Protein AF-V6JHX3-F1 (afdb_monomer)

Organism: NCBI:txid1352936

Radius of gyration: 32.95 Å; Cα contacts (8 Å, |Δi|>4): 68; chains: 1; bounding box: 75×30×88 Å

Sequence (179 aa):
MLLRGLDAHALDLSALPAERRRHLAQIGRRLTAQALERREANRRHPILLTLLAQSAVDVLDSVVQLFDQTLSGSESRARIKLPDELAERDKLSEDRLTLLDEILPVLADAGVPDEAVGTLLRGKIGMSRLTAANAGATVRLPRDHGHLRLLGGSYNYIRRFAPTVLKAVRFKAAPRHSR

Structure (mmCIF, N/CA/C/O backbone):
data_AF-V6JHX3-F1
#
_entry.id   AF-V6JHX3-F1
#
loop_
_atom_site.group_PDB
_atom_site.id
_atom_site.type_symbol
_atom_site.label_atom_id
_atom_site.label_alt_id
_atom_site.label_comp_id
_atom_site.label_asym_id
_atom_site.label_entity_id
_atom_site.label_seq_id
_atom_site.pdbx_PDB_ins_code
_atom_site.Cartn_x
_atom_site.Cartn_y
_atom_site.Cartn_z
_atom_site.occupancy
_atom_site.B_iso_or_equiv
_atom_site.auth_seq_id
_atom_site.auth_comp_id
_atom_site.auth_asym_id
_atom_site.auth_atom_id
_atom_site.pdbx_PDB_model_num
ATOM 1 N N . MET A 1 1 ? 3.559 -4.276 -21.174 1.00 58.97 1 MET A N 1
ATOM 2 C CA . MET A 1 1 ? 3.487 -5.388 -22.153 1.00 58.97 1 MET A CA 1
ATOM 3 C C . MET A 1 1 ? 4.554 -5.277 -23.236 1.00 58.97 1 MET A C 1
ATOM 5 O O . MET A 1 1 ? 5.257 -6.256 -23.427 1.00 58.97 1 MET A O 1
ATOM 9 N N . LEU A 1 2 ? 4.747 -4.107 -23.860 1.00 70.88 2 LEU A N 1
ATOM 10 C CA . LEU A 1 2 ? 5.708 -3.902 -24.957 1.00 70.88 2 LEU A CA 1
ATOM 11 C C . LEU A 1 2 ? 7.145 -4.386 -24.652 1.00 70.88 2 LEU A C 1
ATOM 13 O O . LEU A 1 2 ? 7.650 -5.257 -25.341 1.00 70.88 2 LEU A O 1
ATOM 17 N N . LEU A 1 3 ? 7.776 -3.900 -23.575 1.00 76.75 3 LEU A N 1
ATOM 18 C CA . LEU A 1 3 ? 9.168 -4.257 -23.233 1.00 76.75 3 LEU A CA 1
ATOM 19 C C . LEU A 1 3 ? 9.363 -5.751 -22.925 1.00 76.75 3 LEU A C 1
ATOM 21 O O . LEU A 1 3 ? 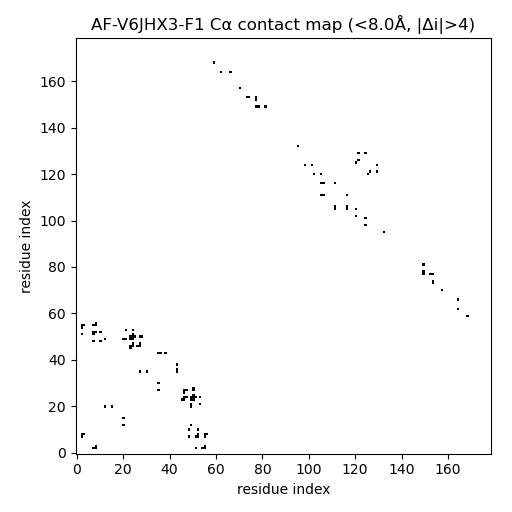10.429 -6.307 -23.169 1.00 76.75 3 LEU A O 1
ATOM 25 N N . ARG A 1 4 ? 8.325 -6.408 -22.394 1.00 73.94 4 ARG A N 1
ATOM 26 C CA . ARG A 1 4 ? 8.358 -7.843 -22.089 1.00 73.94 4 ARG A CA 1
ATOM 27 C C . ARG A 1 4 ? 8.173 -8.686 -23.350 1.00 73.94 4 ARG A C 1
ATOM 29 O O . ARG A 1 4 ? 8.817 -9.712 -23.455 1.00 73.94 4 ARG A O 1
ATOM 36 N N . GLY A 1 5 ? 7.346 -8.234 -24.295 1.00 78.31 5 GLY A N 1
ATOM 37 C CA . GLY A 1 5 ? 7.204 -8.870 -25.610 1.00 78.31 5 GLY A CA 1
ATOM 38 C C . GLY A 1 5 ? 8.419 -8.685 -26.525 1.00 78.31 5 GLY A C 1
ATOM 39 O O . GLY A 1 5 ? 8.556 -9.415 -27.494 1.00 78.31 5 GLY A O 1
ATOM 40 N N . LEU A 1 6 ? 9.301 -7.730 -26.210 1.00 81.38 6 LEU A N 1
ATOM 41 C CA . LEU A 1 6 ? 10.589 -7.523 -26.882 1.00 81.38 6 LEU A CA 1
ATOM 42 C C . LEU A 1 6 ? 11.756 -8.233 -26.177 1.00 81.38 6 LEU A C 1
ATOM 44 O O . LEU A 1 6 ? 12.908 -7.973 -26.513 1.00 81.38 6 LEU A O 1
ATOM 48 N N . ASP A 1 7 ? 11.476 -9.033 -25.141 1.00 82.31 7 ASP A N 1
ATOM 49 C CA . ASP A 1 7 ? 12.483 -9.706 -24.313 1.00 82.31 7 ASP A CA 1
ATOM 50 C C . ASP A 1 7 ? 13.606 -8.781 -23.811 1.00 82.31 7 ASP A C 1
ATOM 52 O O . ASP A 1 7 ? 14.725 -9.204 -23.536 1.00 82.31 7 ASP A O 1
ATOM 56 N N . ALA A 1 8 ? 13.277 -7.503 -23.587 1.00 80.62 8 ALA A N 1
ATOM 57 C CA . ALA A 1 8 ? 14.227 -6.464 -23.184 1.00 80.62 8 ALA A CA 1
ATOM 58 C C . ALA A 1 8 ? 15.011 -6.822 -21.908 1.00 80.62 8 ALA A C 1
ATOM 60 O O . ALA A 1 8 ? 16.181 -6.488 -21.757 1.00 80.62 8 ALA A O 1
ATOM 61 N N . HIS A 1 9 ? 14.345 -7.528 -20.994 1.00 74.88 9 HIS A N 1
ATOM 62 C CA . HIS A 1 9 ? 14.881 -8.026 -19.729 1.00 74.88 9 HIS A CA 1
ATOM 63 C C . HIS A 1 9 ? 15.796 -9.260 -19.857 1.00 74.88 9 HIS A C 1
ATOM 65 O O . HIS A 1 9 ? 16.482 -9.597 -18.896 1.00 74.88 9 HIS A O 1
ATOM 71 N N . ALA A 1 10 ? 15.783 -9.944 -21.005 1.00 82.75 10 ALA A N 1
ATOM 72 C CA . ALA A 1 10 ? 16.587 -11.133 -21.292 1.00 82.75 10 ALA A CA 1
ATOM 73 C C . ALA A 1 10 ? 17.767 -10.838 -22.236 1.00 82.75 10 ALA A C 1
ATOM 75 O O . ALA A 1 10 ? 18.528 -11.745 -22.566 1.00 82.75 10 ALA A O 1
ATOM 76 N N . LEU A 1 11 ? 17.932 -9.579 -22.662 1.00 83.69 11 LEU A N 1
ATOM 77 C CA . LEU A 1 11 ? 19.049 -9.158 -23.501 1.00 83.69 11 LEU A CA 1
ATOM 78 C C . LEU A 1 11 ? 20.380 -9.356 -22.773 1.00 83.69 11 LEU A C 1
ATOM 80 O O . LEU A 1 11 ? 20.656 -8.703 -21.762 1.00 83.69 11 LEU A O 1
ATOM 84 N N . ASP A 1 12 ? 21.232 -10.214 -23.330 1.00 82.62 12 ASP A N 1
ATOM 85 C CA . ASP A 1 12 ? 22.596 -10.371 -22.848 1.00 82.62 12 ASP A CA 1
ATOM 86 C C . ASP A 1 12 ? 23.479 -9.236 -23.378 1.00 82.62 12 ASP A C 1
ATOM 88 O O . ASP A 1 12 ? 23.811 -9.152 -24.560 1.00 82.62 12 ASP A O 1
ATOM 92 N N . LEU A 1 13 ? 23.849 -8.336 -22.470 1.00 83.88 13 LEU A N 1
ATOM 93 C CA . LEU A 1 13 ? 24.783 -7.242 -22.720 1.00 83.88 13 LEU A CA 1
ATOM 94 C C . LEU A 1 13 ? 26.038 -7.369 -21.846 1.00 83.88 13 LEU A C 1
ATOM 96 O O . LEU A 1 13 ? 26.723 -6.373 -21.614 1.00 83.88 13 LEU A O 1
ATOM 100 N N . SER A 1 14 ? 26.331 -8.567 -21.327 1.00 82.56 14 SER A N 1
ATOM 101 C CA . SER A 1 14 ? 27.484 -8.831 -20.452 1.00 82.56 14 SER A CA 1
ATOM 102 C C . SER A 1 14 ? 28.828 -8.507 -21.114 1.00 82.56 14 SER A C 1
ATOM 104 O O . SER A 1 14 ? 29.756 -8.073 -20.435 1.00 82.56 14 SER A O 1
ATOM 106 N N 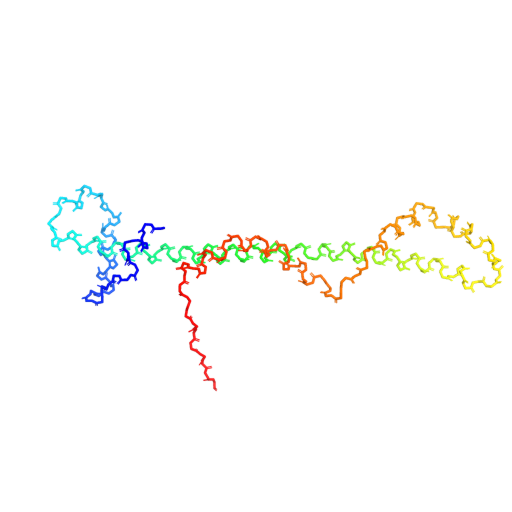. ALA A 1 15 ? 28.899 -8.598 -22.446 1.00 84.69 15 ALA A N 1
ATOM 107 C CA . ALA A 1 15 ? 30.055 -8.191 -23.245 1.00 84.69 15 ALA A CA 1
ATOM 108 C C . ALA A 1 15 ? 30.377 -6.680 -23.163 1.00 84.69 15 ALA A C 1
ATOM 110 O O . ALA A 1 15 ? 31.465 -6.256 -23.555 1.00 84.69 15 ALA A O 1
ATOM 111 N N . LEU A 1 16 ? 29.451 -5.847 -22.668 1.00 84.69 16 LEU A N 1
ATOM 112 C CA . LEU A 1 16 ? 29.644 -4.409 -22.491 1.00 84.69 16 LEU A CA 1
ATOM 113 C C . LEU A 1 16 ? 29.774 -4.040 -21.000 1.00 84.69 16 LEU A C 1
ATOM 115 O O . LEU A 1 16 ? 28.879 -4.348 -20.203 1.00 84.69 16 LEU A O 1
ATOM 119 N N . PRO A 1 17 ? 30.811 -3.269 -20.609 1.00 90.44 17 PRO A N 1
ATOM 120 C CA . PRO A 1 17 ? 30.919 -2.731 -19.255 1.00 90.44 17 PRO A CA 1
ATOM 121 C C . PRO A 1 17 ? 29.664 -1.954 -18.836 1.00 90.44 17 PRO A C 1
ATOM 123 O O . PRO A 1 17 ? 29.042 -1.275 -19.656 1.00 90.44 17 PRO A O 1
ATOM 126 N N . ALA A 1 18 ? 29.296 -2.017 -17.552 1.00 86.81 18 ALA A N 1
ATOM 127 C CA . ALA A 1 18 ? 28.090 -1.365 -17.023 1.00 86.81 18 ALA A CA 1
ATOM 128 C C . ALA A 1 18 ? 28.032 0.141 -17.339 1.00 86.81 18 ALA A C 1
ATOM 130 O O . ALA A 1 18 ? 27.010 0.626 -17.822 1.00 86.81 18 ALA A O 1
ATOM 131 N N . GLU A 1 19 ? 29.146 0.855 -17.169 1.00 89.69 19 GLU A N 1
ATOM 132 C CA . GLU A 1 19 ? 29.239 2.284 -17.491 1.00 89.69 19 GLU A CA 1
ATOM 133 C C . GLU A 1 19 ? 29.013 2.566 -18.979 1.00 89.69 19 GLU A C 1
ATOM 135 O O . GLU A 1 19 ? 28.284 3.486 -19.347 1.00 89.69 19 GLU A O 1
ATOM 140 N N . ARG A 1 20 ? 29.550 1.712 -19.860 1.00 89.25 20 ARG A N 1
ATOM 141 C CA . ARG A 1 20 ? 29.330 1.834 -21.306 1.00 89.25 20 ARG A CA 1
ATOM 142 C C . ARG A 1 20 ? 27.863 1.599 -21.669 1.00 89.25 20 ARG A C 1
ATOM 144 O O . ARG A 1 20 ? 27.330 2.317 -22.511 1.00 89.25 20 ARG A O 1
ATOM 151 N N . ARG A 1 21 ? 27.196 0.640 -21.019 1.00 91.44 21 ARG A N 1
ATOM 152 C CA . ARG A 1 21 ? 25.756 0.390 -21.206 1.00 91.44 21 ARG A CA 1
ATOM 153 C C . ARG A 1 21 ? 24.919 1.598 -20.783 1.00 91.44 21 ARG A C 1
ATOM 155 O O . ARG A 1 21 ? 24.087 2.053 -21.564 1.00 91.44 21 ARG A O 1
ATOM 162 N N . ARG A 1 22 ? 25.188 2.164 -19.600 1.00 89.50 22 ARG A N 1
ATOM 163 C CA . ARG A 1 22 ? 24.499 3.366 -19.092 1.00 89.50 22 ARG A CA 1
ATOM 164 C C . ARG A 1 22 ? 24.694 4.567 -20.010 1.00 89.50 22 ARG A C 1
ATOM 166 O O . ARG A 1 22 ? 23.728 5.249 -20.339 1.00 89.50 22 ARG A O 1
ATOM 173 N N . HIS A 1 23 ? 25.925 4.792 -20.461 1.00 92.62 23 HIS A N 1
ATOM 174 C CA . HIS A 1 23 ? 26.250 5.896 -21.355 1.00 92.62 23 HIS A CA 1
ATOM 175 C C . HIS A 1 23 ? 25.496 5.803 -22.692 1.00 92.62 23 HIS A C 1
ATOM 177 O O . HIS A 1 23 ? 24.863 6.770 -23.116 1.00 92.62 23 HIS A O 1
ATOM 183 N N . LEU A 1 24 ? 25.501 4.631 -23.337 1.00 92.00 24 LEU A N 1
ATOM 184 C CA . LEU A 1 24 ? 24.790 4.419 -24.603 1.00 92.00 24 LEU A CA 1
ATOM 185 C C . LEU A 1 24 ? 23.268 4.533 -24.442 1.00 92.00 24 LEU A C 1
ATOM 187 O O . LEU A 1 24 ? 22.619 5.164 -25.277 1.00 92.00 24 LEU A O 1
ATOM 191 N N . ALA A 1 25 ? 22.709 4.022 -23.342 1.00 92.12 25 ALA A N 1
ATOM 192 C CA . ALA A 1 25 ? 21.296 4.203 -23.021 1.00 92.12 25 ALA A CA 1
ATOM 193 C C . ALA A 1 25 ? 20.946 5.691 -22.840 1.00 92.12 25 ALA A C 1
ATOM 195 O O . ALA A 1 25 ? 19.938 6.164 -23.363 1.00 92.12 25 ALA A O 1
ATOM 196 N N . GLN A 1 26 ? 21.797 6.463 -22.156 1.00 93.50 26 GLN A N 1
ATOM 197 C CA . GLN A 1 26 ? 21.599 7.902 -21.965 1.00 93.50 26 GLN A CA 1
ATOM 198 C C . GLN A 1 26 ? 21.666 8.679 -23.286 1.00 93.50 26 GLN A C 1
ATOM 200 O O . GLN A 1 26 ? 20.878 9.605 -23.485 1.00 93.50 26 GLN A O 1
ATOM 205 N N . ILE A 1 27 ? 22.558 8.288 -24.202 1.00 92.94 27 ILE A N 1
ATOM 206 C CA . ILE A 1 27 ? 22.570 8.815 -25.572 1.00 92.94 27 ILE A CA 1
ATOM 207 C C . ILE A 1 27 ? 21.239 8.498 -26.256 1.00 92.94 27 ILE A C 1
ATOM 209 O O . ILE A 1 27 ? 20.607 9.405 -26.790 1.00 92.94 27 ILE A O 1
ATOM 213 N N . GLY A 1 28 ? 20.785 7.243 -26.194 1.00 90.69 28 GLY A N 1
ATOM 214 C CA . GLY A 1 28 ? 19.509 6.815 -26.769 1.00 90.69 28 GLY A CA 1
ATOM 215 C C . GLY A 1 28 ? 18.320 7.639 -26.274 1.00 90.69 28 GLY A C 1
ATOM 216 O O . GLY A 1 28 ? 17.519 8.083 -27.087 1.00 90.69 28 GLY A O 1
ATOM 217 N N . ARG A 1 29 ? 18.251 7.939 -24.969 1.00 91.56 29 ARG A N 1
ATOM 218 C CA . ARG A 1 29 ? 17.181 8.763 -24.366 1.00 91.56 29 ARG A CA 1
ATOM 219 C C . ARG A 1 29 ? 17.134 10.204 -24.881 1.00 91.56 29 ARG A C 1
ATOM 221 O O . ARG A 1 29 ? 16.083 10.831 -24.821 1.00 91.56 29 ARG A O 1
ATOM 228 N N . ARG A 1 30 ? 18.267 10.752 -25.330 1.00 92.81 30 ARG A N 1
ATOM 229 C CA . ARG A 1 30 ? 18.369 12.134 -25.833 1.00 92.81 30 ARG A CA 1
ATOM 230 C C . ARG A 1 30 ? 18.125 12.240 -27.337 1.00 92.81 30 ARG A C 1
ATOM 232 O O . ARG A 1 30 ? 17.982 13.347 -27.847 1.00 92.81 30 ARG A O 1
ATOM 239 N N . LEU A 1 31 ? 18.126 11.118 -28.055 1.00 91.31 31 LEU A N 1
ATOM 240 C CA . LEU A 1 31 ? 17.950 11.087 -29.502 1.00 91.31 31 LEU A CA 1
ATOM 241 C C . LEU A 1 31 ? 16.479 10.894 -29.870 1.00 91.31 31 LEU A C 1
ATOM 243 O O . LEU A 1 31 ? 15.759 10.115 -29.252 1.00 91.31 31 LEU A O 1
ATOM 247 N N . THR A 1 32 ? 16.048 11.564 -30.937 1.00 91.12 32 THR A N 1
ATOM 248 C CA . THR A 1 32 ? 14.771 11.256 -31.587 1.00 91.12 32 THR A CA 1
ATOM 249 C C . THR A 1 32 ? 14.897 9.977 -32.416 1.00 91.12 32 THR A C 1
ATOM 251 O O . THR A 1 32 ? 15.994 9.609 -32.847 1.00 91.12 32 THR A O 1
ATOM 254 N N . ALA A 1 33 ? 13.768 9.321 -32.701 1.00 87.88 33 ALA A N 1
ATOM 255 C CA . ALA A 1 33 ? 13.742 8.129 -33.553 1.00 87.88 33 ALA A CA 1
ATOM 256 C C . ALA A 1 33 ? 14.413 8.385 -34.919 1.00 87.88 33 ALA A C 1
ATOM 258 O O . ALA A 1 33 ? 15.256 7.603 -35.351 1.00 87.88 33 ALA A O 1
ATOM 259 N N . GLN A 1 34 ? 14.142 9.542 -35.532 1.00 89.38 34 GLN A N 1
ATOM 260 C CA . GLN A 1 34 ? 14.739 9.947 -36.807 1.00 89.38 34 GLN A CA 1
ATOM 261 C C . GLN A 1 34 ? 16.261 10.161 -36.715 1.00 89.38 34 GLN A C 1
ATOM 263 O O . GLN A 1 34 ? 17.006 9.776 -37.616 1.00 89.38 34 GLN A O 1
ATOM 268 N N . ALA A 1 35 ? 16.757 10.758 -35.624 1.00 87.69 35 ALA A N 1
ATOM 269 C CA . ALA A 1 35 ? 18.195 10.955 -35.417 1.00 87.69 35 ALA A CA 1
ATOM 270 C C . ALA A 1 35 ? 18.941 9.631 -35.188 1.00 87.69 35 ALA A C 1
ATOM 272 O O . ALA A 1 35 ? 20.135 9.528 -35.471 1.00 87.69 35 ALA A O 1
ATOM 273 N N . LEU A 1 36 ? 18.244 8.622 -34.668 1.00 88.31 36 LEU A N 1
ATOM 274 C CA . LEU A 1 36 ? 18.776 7.284 -34.459 1.00 88.31 36 LEU A CA 1
ATOM 275 C C . LEU A 1 36 ? 18.751 6.452 -35.747 1.00 88.31 36 LEU A C 1
ATOM 277 O O . LEU A 1 36 ? 19.705 5.727 -36.017 1.00 88.31 36 LEU A O 1
ATOM 281 N N . GLU A 1 37 ? 17.708 6.600 -36.563 1.00 90.38 37 GLU A N 1
ATOM 282 C CA . GLU A 1 37 ? 17.555 5.922 -37.854 1.00 90.38 37 GLU A CA 1
ATOM 283 C C . GLU A 1 37 ? 18.659 6.300 -38.847 1.00 90.38 37 GLU A C 1
ATOM 285 O O . GLU A 1 37 ? 19.220 5.419 -39.496 1.00 90.38 37 GLU A O 1
ATOM 290 N N . ARG A 1 38 ? 19.033 7.588 -38.879 1.00 91.44 38 ARG A N 1
ATOM 291 C CA . ARG A 1 38 ? 20.105 8.138 -39.728 1.00 91.44 38 ARG A CA 1
ATOM 292 C C . ARG A 1 38 ? 21.516 7.660 -39.361 1.00 91.44 38 ARG A C 1
ATOM 294 O O . ARG A 1 38 ? 22.462 7.965 -40.081 1.00 91.44 38 ARG A O 1
ATOM 301 N N . ARG A 1 39 ? 21.699 6.965 -38.232 1.00 89.62 39 ARG A N 1
ATOM 302 C CA . ARG A 1 39 ? 23.007 6.431 -37.823 1.00 89.62 39 ARG A CA 1
ATOM 303 C C . ARG A 1 39 ? 23.277 5.087 -38.483 1.00 89.62 39 ARG A C 1
ATOM 305 O O . ARG A 1 39 ? 22.376 4.272 -38.659 1.00 89.62 39 ARG A O 1
ATOM 312 N N . GLU A 1 40 ? 24.555 4.817 -38.730 1.00 91.06 40 GLU A N 1
ATOM 313 C CA . GLU A 1 40 ? 25.014 3.496 -39.155 1.00 91.06 40 GLU A CA 1
ATOM 314 C C . GLU A 1 40 ? 24.571 2.406 -38.176 1.00 91.06 40 GLU A C 1
ATOM 316 O O . GLU A 1 40 ? 24.617 2.595 -36.954 1.00 91.06 40 GLU A O 1
ATOM 321 N N . ALA A 1 41 ? 24.205 1.240 -38.714 1.00 87.75 41 ALA A N 1
ATOM 322 C CA . ALA A 1 41 ? 23.750 0.073 -37.955 1.00 87.75 41 ALA A CA 1
ATOM 323 C C . ALA A 1 41 ? 24.673 -0.254 -36.764 1.00 87.75 41 ALA A C 1
ATOM 325 O O . ALA A 1 41 ? 24.207 -0.483 -35.647 1.00 87.75 41 ALA A O 1
ATOM 326 N N . ASN A 1 42 ? 25.983 -0.151 -36.993 1.00 88.25 42 ASN A N 1
ATOM 327 C CA . ASN A 1 42 ? 27.067 -0.428 -36.048 1.00 88.25 42 ASN A CA 1
ATOM 328 C C . ASN A 1 42 ? 27.000 0.451 -34.788 1.00 88.25 42 ASN A C 1
ATOM 330 O O . ASN A 1 42 ? 27.423 0.041 -33.712 1.00 88.25 42 ASN A O 1
ATOM 334 N N . ARG A 1 43 ? 26.464 1.671 -34.913 1.00 86.88 43 ARG A N 1
ATOM 335 C CA . ARG A 1 43 ? 26.265 2.616 -33.802 1.00 86.88 43 ARG A CA 1
ATOM 336 C C . ARG A 1 43 ? 24.822 2.615 -33.309 1.00 86.88 43 ARG A C 1
ATOM 338 O O . ARG A 1 43 ? 24.582 2.804 -32.121 1.00 86.88 43 ARG A O 1
ATOM 345 N N . ARG A 1 44 ? 23.865 2.392 -34.209 1.00 91.94 44 ARG A N 1
ATOM 346 C CA . ARG A 1 44 ? 22.427 2.389 -33.930 1.00 91.94 44 ARG A CA 1
ATOM 347 C C . ARG A 1 44 ? 22.013 1.226 -33.030 1.00 91.94 44 ARG A C 1
ATOM 349 O O . ARG A 1 44 ? 21.339 1.453 -32.029 1.00 91.94 44 ARG A O 1
ATOM 356 N N . HIS A 1 45 ? 22.417 -0.002 -33.357 1.00 91.12 45 HIS A N 1
ATOM 357 C CA . HIS A 1 45 ? 21.963 -1.192 -32.631 1.00 91.12 45 HIS A CA 1
ATOM 358 C C . HIS A 1 45 ? 22.462 -1.242 -31.178 1.00 91.12 45 HIS A C 1
ATOM 360 O O . HIS A 1 45 ? 21.637 -1.486 -30.301 1.00 91.12 45 HIS A O 1
ATOM 366 N N . PRO A 1 46 ? 23.735 -0.924 -30.858 1.00 90.69 46 PRO A N 1
ATOM 367 C CA . PRO A 1 46 ? 24.177 -0.873 -29.463 1.00 90.69 46 PRO A CA 1
ATOM 368 C C . PRO A 1 46 ? 23.420 0.165 -28.626 1.00 90.69 46 PRO A C 1
ATOM 370 O O . PRO A 1 46 ? 23.086 -0.102 -27.473 1.00 90.69 46 PRO A O 1
ATOM 373 N N . ILE A 1 47 ? 23.108 1.332 -29.203 1.00 91.69 47 ILE A N 1
ATOM 374 C CA . ILE A 1 47 ? 22.312 2.372 -28.533 1.00 91.69 47 ILE A CA 1
ATOM 375 C C . ILE A 1 47 ? 20.887 1.869 -28.272 1.00 91.69 47 ILE A C 1
ATOM 377 O O . ILE A 1 47 ? 20.395 1.998 -27.157 1.00 91.69 47 ILE A O 1
ATOM 381 N N . LEU A 1 48 ? 20.240 1.252 -29.266 1.00 91.06 48 LEU A N 1
ATOM 382 C CA . LEU A 1 48 ? 18.889 0.701 -29.119 1.00 91.06 48 LEU A CA 1
ATOM 383 C C . LEU A 1 48 ? 18.818 -0.417 -28.077 1.00 91.06 48 LEU A C 1
ATOM 385 O O . LEU A 1 48 ? 17.945 -0.386 -27.217 1.00 91.06 48 LEU A O 1
ATOM 389 N N . LEU A 1 49 ? 19.735 -1.385 -28.132 1.00 91.38 49 LEU A N 1
ATOM 390 C CA . LEU A 1 49 ? 19.734 -2.531 -27.221 1.00 91.38 49 LEU A CA 1
ATOM 391 C C . LEU A 1 49 ? 19.988 -2.103 -25.773 1.00 91.38 49 LEU A C 1
ATOM 393 O O . LEU A 1 49 ? 19.300 -2.561 -24.864 1.00 91.38 49 LEU A O 1
ATOM 397 N N . THR A 1 50 ? 20.941 -1.193 -25.554 1.00 91.75 50 THR A N 1
ATOM 398 C CA . THR A 1 50 ? 21.228 -0.667 -24.209 1.00 91.75 50 THR A CA 1
ATOM 399 C C . THR A 1 50 ? 20.100 0.213 -23.682 1.00 91.75 50 THR A C 1
ATOM 401 O O . THR A 1 50 ? 19.753 0.093 -22.509 1.00 91.75 50 THR A O 1
ATOM 404 N N . LEU A 1 51 ? 19.483 1.042 -24.532 1.00 91.69 51 LEU A N 1
ATOM 405 C CA . LEU A 1 51 ? 18.288 1.809 -24.178 1.00 91.69 51 LEU A CA 1
ATOM 406 C C . LEU A 1 51 ? 17.138 0.881 -23.775 1.00 91.69 51 LEU A C 1
ATOM 408 O O . LEU A 1 51 ? 16.551 1.069 -22.717 1.00 91.69 51 LEU A O 1
ATOM 412 N N . LEU A 1 52 ? 16.852 -0.138 -24.588 1.00 90.81 52 LEU A N 1
ATOM 413 C CA . LEU A 1 52 ? 15.771 -1.093 -24.361 1.00 90.81 52 LEU A CA 1
ATOM 414 C C . LEU A 1 52 ? 15.965 -1.872 -23.051 1.00 90.81 52 LEU A C 1
ATOM 416 O O . LEU A 1 52 ? 15.043 -1.945 -22.236 1.00 90.81 52 LEU A O 1
ATOM 420 N N . ALA A 1 53 ? 17.170 -2.401 -22.827 1.00 88.69 53 ALA A N 1
ATOM 421 C CA . ALA A 1 53 ? 17.514 -3.111 -21.599 1.00 88.69 53 ALA A CA 1
ATOM 422 C C . ALA A 1 53 ? 17.414 -2.198 -20.366 1.00 88.69 53 ALA A C 1
ATOM 424 O O . ALA A 1 53 ? 16.825 -2.584 -19.357 1.00 88.69 53 ALA A O 1
ATOM 425 N N . GLN A 1 54 ? 17.926 -0.965 -20.451 1.00 89.88 54 GLN A N 1
ATOM 426 C CA . GLN A 1 54 ? 17.858 -0.017 -19.341 1.00 89.88 54 GLN A CA 1
ATOM 427 C C . GLN A 1 54 ? 16.413 0.409 -19.045 1.00 89.88 54 GLN A C 1
ATOM 429 O O . GLN A 1 54 ? 16.017 0.433 -17.885 1.00 89.88 54 GLN A O 1
ATOM 434 N N . SER A 1 55 ? 15.593 0.667 -20.068 1.00 89.19 55 SER A N 1
ATOM 435 C CA . SER A 1 55 ? 14.174 0.989 -19.882 1.00 89.19 55 SER A CA 1
ATOM 436 C C . SER A 1 55 ? 13.395 -0.143 -19.212 1.00 89.19 55 SER A C 1
ATOM 438 O O . SER A 1 55 ? 12.484 0.128 -18.435 1.00 89.19 55 SER A O 1
ATOM 440 N N . ALA A 1 56 ? 13.742 -1.407 -19.475 1.00 87.38 56 ALA A N 1
ATOM 441 C CA . ALA A 1 56 ? 13.127 -2.534 -18.779 1.00 87.38 56 ALA A CA 1
ATOM 442 C C . ALA A 1 56 ? 13.442 -2.528 -17.276 1.00 87.38 56 ALA A C 1
ATOM 444 O O . ALA A 1 56 ? 12.548 -2.804 -16.477 1.00 87.38 56 ALA A O 1
ATOM 445 N N . VAL A 1 57 ? 14.675 -2.174 -16.901 1.00 87.94 57 VAL A N 1
ATOM 446 C CA . VAL A 1 57 ? 15.086 -2.015 -15.499 1.00 87.94 57 VAL A CA 1
ATOM 447 C C . VAL A 1 57 ? 14.367 -0.832 -14.855 1.00 87.94 57 VAL A C 1
ATOM 449 O O . VAL A 1 57 ? 13.724 -1.014 -13.830 1.00 87.94 57 VAL A O 1
ATOM 452 N N . ASP A 1 58 ? 14.375 0.348 -15.482 1.00 88.81 58 ASP A N 1
ATOM 453 C CA . ASP A 1 58 ? 13.760 1.548 -14.895 1.00 88.81 58 ASP A CA 1
ATOM 454 C C . ASP A 1 58 ? 12.248 1.368 -14.664 1.00 88.81 58 ASP A C 1
ATOM 456 O O . ASP A 1 58 ? 11.695 1.793 -13.647 1.00 88.81 58 ASP A O 1
ATOM 460 N N . VAL A 1 59 ? 11.559 0.727 -15.618 1.00 88.81 59 VAL A N 1
ATOM 461 C CA . VAL A 1 59 ? 10.128 0.419 -15.497 1.00 88.81 59 VAL A CA 1
ATOM 462 C C . VAL A 1 59 ? 9.892 -0.612 -14.398 1.00 88.81 59 VAL A C 1
ATOM 464 O O . VAL A 1 59 ? 8.921 -0.479 -13.656 1.00 88.81 59 VAL A O 1
ATOM 467 N N . LEU A 1 60 ? 10.757 -1.623 -14.273 1.00 87.38 60 LEU A N 1
ATOM 468 C CA . LEU A 1 60 ? 10.667 -2.599 -13.191 1.00 87.38 60 LEU A CA 1
ATOM 469 C C . LEU A 1 60 ? 10.828 -1.921 -11.825 1.00 87.38 60 LEU A C 1
ATOM 471 O O . LEU A 1 60 ? 9.968 -2.113 -10.968 1.00 87.38 60 LEU A O 1
ATOM 475 N N . ASP A 1 61 ? 11.858 -1.093 -11.654 1.00 88.94 61 ASP A N 1
ATOM 476 C CA . ASP A 1 61 ? 12.108 -0.343 -10.418 1.00 88.94 61 ASP A CA 1
ATOM 477 C C . ASP A 1 61 ? 10.921 0.566 -10.079 1.00 88.94 61 ASP A C 1
ATOM 479 O O . ASP A 1 61 ? 10.438 0.569 -8.948 1.00 88.94 61 ASP A O 1
ATOM 483 N N . SER A 1 62 ? 10.369 1.259 -11.079 1.00 89.75 62 SER A N 1
ATOM 484 C CA . SER A 1 62 ? 9.183 2.108 -10.908 1.00 89.75 62 SER A CA 1
ATOM 485 C C . SER A 1 62 ? 7.952 1.304 -10.476 1.00 89.75 62 SER A C 1
ATOM 487 O O . SER A 1 62 ? 7.208 1.730 -9.594 1.00 89.75 62 SER A O 1
ATOM 489 N N . VAL A 1 63 ? 7.722 0.127 -11.071 1.00 87.88 63 VAL A N 1
ATOM 490 C CA . VAL A 1 63 ? 6.613 -0.765 -10.690 1.00 87.88 63 VAL A CA 1
ATOM 491 C C . VAL A 1 63 ? 6.787 -1.269 -9.259 1.00 87.88 63 VAL A C 1
ATOM 493 O O . VAL A 1 63 ? 5.811 -1.298 -8.511 1.00 87.88 63 VAL A O 1
ATOM 496 N N . VAL A 1 64 ? 8.007 -1.643 -8.866 1.00 88.38 64 VAL A N 1
ATOM 497 C CA . VAL A 1 64 ? 8.315 -2.081 -7.497 1.00 88.38 64 VAL A CA 1
ATOM 498 C C . VAL A 1 64 ? 8.097 -0.940 -6.504 1.00 88.38 64 VAL A C 1
ATOM 500 O O . VAL A 1 64 ? 7.437 -1.143 -5.488 1.00 88.38 64 VAL A O 1
ATOM 503 N N . GLN A 1 65 ? 8.561 0.270 -6.817 1.00 89.56 65 GLN A N 1
ATOM 504 C CA . GLN A 1 65 ? 8.371 1.446 -5.969 1.00 89.56 65 GLN A CA 1
ATOM 505 C C . GLN A 1 65 ? 6.887 1.808 -5.803 1.00 89.56 65 GLN A C 1
ATOM 507 O O . GLN A 1 65 ? 6.432 2.061 -4.691 1.00 89.56 65 GLN A O 1
ATOM 512 N N . LEU A 1 66 ? 6.106 1.799 -6.888 1.00 88.81 66 LEU A N 1
ATOM 513 C CA . LEU A 1 66 ? 4.660 2.047 -6.833 1.00 88.81 66 LEU A CA 1
ATOM 514 C C . LEU A 1 66 ? 3.937 0.974 -6.010 1.00 88.81 66 LEU A C 1
ATOM 516 O O . LEU A 1 66 ? 3.027 1.279 -5.235 1.00 88.81 66 LEU A O 1
ATOM 520 N N . PHE A 1 67 ? 4.342 -0.287 -6.160 1.00 86.38 67 PHE A N 1
ATOM 521 C CA . PHE A 1 67 ? 3.813 -1.383 -5.359 1.00 86.38 67 PHE A CA 1
ATOM 522 C C . PHE A 1 67 ? 4.096 -1.174 -3.863 1.00 86.38 67 PHE A C 1
ATOM 524 O O . PHE A 1 67 ? 3.173 -1.263 -3.057 1.00 86.38 67 PHE A O 1
ATOM 531 N N . ASP A 1 68 ? 5.324 -0.807 -3.499 1.00 87.19 68 ASP A N 1
ATOM 532 C CA . ASP A 1 68 ? 5.711 -0.536 -2.111 1.00 87.19 68 ASP A CA 1
ATOM 533 C C . ASP A 1 68 ? 4.957 0.662 -1.504 1.00 87.19 68 ASP A C 1
ATOM 535 O O . ASP A 1 68 ? 4.371 0.568 -0.423 1.00 87.19 68 ASP A O 1
ATOM 539 N N . GLN A 1 69 ? 4.864 1.771 -2.243 1.00 87.00 69 GLN A N 1
ATOM 540 C CA . GLN A 1 69 ? 4.133 2.967 -1.812 1.00 87.00 69 GLN A CA 1
ATOM 541 C C . GLN A 1 69 ? 2.642 2.692 -1.609 1.00 87.00 69 GLN A C 1
ATOM 543 O O . GLN A 1 69 ? 2.037 3.148 -0.636 1.00 87.00 69 GLN A O 1
ATOM 548 N N . THR A 1 70 ? 2.027 1.944 -2.527 1.00 85.88 70 THR A N 1
ATOM 549 C CA . THR A 1 70 ? 0.603 1.602 -2.425 1.00 85.88 70 THR A CA 1
ATOM 550 C C . THR A 1 70 ? 0.332 0.658 -1.259 1.00 85.88 70 THR A C 1
ATOM 552 O O . THR A 1 70 ? -0.679 0.835 -0.570 1.00 85.88 70 THR A O 1
ATOM 555 N N . LEU A 1 71 ? 1.234 -0.293 -0.996 1.00 84.69 71 LEU A N 1
ATOM 556 C CA . LEU A 1 71 ? 1.152 -1.190 0.152 1.00 84.69 71 LEU A CA 1
ATOM 557 C C . LEU A 1 71 ? 1.284 -0.407 1.463 1.00 84.69 71 LEU A C 1
ATOM 559 O O . LEU A 1 71 ? 0.349 -0.428 2.267 1.00 84.69 71 LEU A O 1
ATOM 563 N N . SER A 1 72 ? 2.351 0.379 1.612 1.00 82.81 72 SER A N 1
ATOM 564 C CA . SER A 1 72 ? 2.606 1.227 2.786 1.00 82.81 72 SER A CA 1
ATOM 565 C C . SER A 1 72 ? 1.460 2.210 3.051 1.00 82.81 72 SER A C 1
ATOM 567 O O . SER A 1 72 ? 0.994 2.372 4.179 1.00 82.81 72 SER A O 1
ATOM 569 N N . GLY A 1 73 ? 0.925 2.835 1.998 1.00 82.75 73 GLY A N 1
ATOM 570 C CA . GLY A 1 73 ? -0.214 3.744 2.110 1.00 82.75 73 GLY A CA 1
ATOM 571 C C . GLY A 1 73 ? -1.526 3.044 2.479 1.00 82.75 73 GLY A C 1
ATOM 572 O O . GLY A 1 73 ? -2.403 3.654 3.094 1.00 82.75 73 GLY A O 1
ATOM 573 N N . SER A 1 74 ? -1.710 1.777 2.098 1.00 78.88 74 SER A N 1
ATOM 574 C CA . SER A 1 74 ? -2.869 0.981 2.526 1.00 78.88 74 SER A CA 1
ATOM 575 C C . SER A 1 74 ? -2.757 0.539 3.987 1.00 78.88 74 SER A C 1
ATOM 577 O O . SER A 1 74 ? -3.742 0.614 4.719 1.00 78.88 74 SER A O 1
ATOM 579 N N . GLU A 1 75 ? -1.556 0.164 4.428 1.00 77.44 75 GLU A N 1
ATOM 580 C CA . GLU A 1 75 ? -1.268 -0.202 5.813 1.00 77.44 75 GLU A CA 1
ATOM 581 C C . GLU A 1 75 ? -1.450 0.995 6.749 1.00 77.44 75 GLU A C 1
ATOM 583 O O . GLU A 1 75 ? -2.176 0.901 7.736 1.00 77.44 75 GLU A O 1
ATOM 588 N N . SER A 1 76 ? -0.878 2.151 6.400 1.00 79.62 76 SER A N 1
ATOM 589 C CA . SER A 1 76 ? -1.000 3.376 7.196 1.00 79.62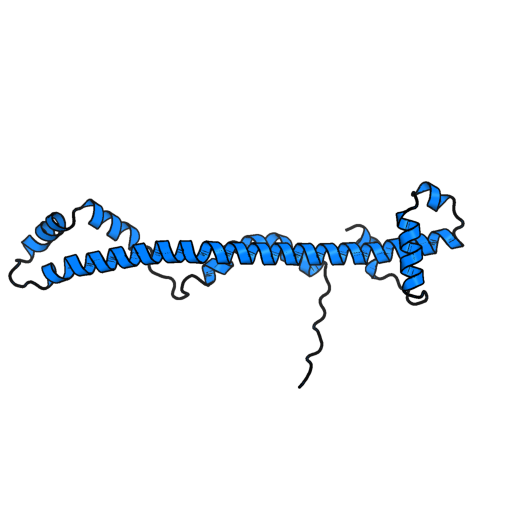 76 SER A CA 1
ATOM 590 C C . SER A 1 76 ? -2.464 3.799 7.379 1.00 79.62 76 SER A C 1
ATOM 592 O O . SER A 1 76 ? -2.907 4.060 8.496 1.00 79.62 76 SER A O 1
ATOM 594 N N . ARG A 1 77 ? -3.272 3.756 6.307 1.00 76.81 77 ARG A N 1
ATOM 595 C CA . ARG A 1 77 ? -4.717 4.037 6.390 1.00 76.81 77 ARG A CA 1
ATOM 596 C C . ARG A 1 77 ? -5.464 3.051 7.286 1.00 76.81 77 ARG A C 1
ATOM 598 O O . ARG A 1 77 ? -6.350 3.476 8.024 1.00 76.81 77 ARG A O 1
ATOM 605 N N . ALA A 1 78 ? -5.133 1.761 7.224 1.00 72.88 78 ALA A N 1
ATOM 606 C CA . ALA A 1 78 ? -5.729 0.761 8.107 1.00 72.88 78 ALA A CA 1
ATOM 607 C C . ALA A 1 78 ? -5.335 1.002 9.573 1.00 72.88 78 ALA A C 1
ATOM 609 O O . ALA A 1 78 ? -6.189 0.944 10.455 1.00 72.88 78 ALA A O 1
ATOM 610 N N . ARG A 1 79 ? -4.069 1.352 9.827 1.00 74.62 79 ARG A N 1
ATOM 611 C CA . ARG A 1 79 ? -3.548 1.647 11.166 1.00 74.62 79 ARG A CA 1
ATOM 612 C C . ARG A 1 79 ? -4.153 2.910 11.781 1.00 74.62 79 ARG A C 1
ATOM 614 O O . ARG A 1 79 ? -4.358 2.924 12.985 1.00 74.62 79 ARG A O 1
ATOM 621 N N . ILE A 1 80 ? -4.451 3.940 10.985 1.00 77.75 80 ILE A N 1
ATOM 622 C CA . ILE A 1 80 ? -5.079 5.186 11.466 1.00 77.75 80 ILE A CA 1
ATOM 623 C C . ILE A 1 80 ? -6.562 4.993 11.791 1.00 77.75 80 ILE A C 1
ATOM 625 O O . ILE A 1 80 ? -7.039 5.558 12.762 1.00 77.75 80 ILE A O 1
ATOM 629 N N . LYS A 1 81 ? -7.303 4.202 11.005 1.00 72.88 81 LYS A N 1
ATOM 630 C CA . LYS A 1 81 ? -8.742 3.983 11.249 1.00 72.88 81 LYS A CA 1
ATOM 631 C C . LYS A 1 81 ? -9.029 3.045 12.421 1.00 72.88 81 LYS A C 1
ATOM 633 O O . LYS A 1 81 ? -10.129 3.057 12.962 1.00 72.88 81 LYS A O 1
ATOM 638 N N . LEU A 1 82 ? -8.061 2.208 12.786 1.00 71.50 82 LEU A N 1
ATOM 639 C CA . LEU A 1 82 ? -8.237 1.189 13.813 1.00 71.50 82 LEU A CA 1
ATOM 640 C C . LEU A 1 82 ? -8.517 1.769 15.211 1.00 71.50 82 LEU A C 1
ATOM 642 O O . LEU A 1 82 ? -9.472 1.301 15.823 1.00 71.50 82 LEU A O 1
ATOM 646 N N . PRO A 1 83 ? -7.749 2.747 15.731 1.00 71.69 83 PRO A N 1
ATOM 647 C CA . PRO A 1 83 ? -8.011 3.335 17.038 1.00 71.69 83 PRO A CA 1
ATOM 648 C C . PRO A 1 83 ? -9.404 3.944 17.128 1.00 71.69 83 PRO A C 1
ATOM 650 O O . PRO A 1 83 ? -10.081 3.704 18.115 1.00 71.69 83 PRO A O 1
ATOM 653 N N . ASP A 1 84 ? -9.859 4.652 16.091 1.00 76.31 84 ASP A N 1
ATOM 654 C CA . ASP A 1 84 ? -11.190 5.268 16.076 1.00 76.31 84 ASP A CA 1
ATOM 655 C C . ASP A 1 84 ? -12.290 4.200 16.125 1.00 76.31 84 ASP A C 1
ATOM 657 O O . ASP A 1 84 ? -13.230 4.285 16.912 1.00 76.31 84 ASP A O 1
ATOM 661 N N . GLU A 1 85 ? -12.153 3.143 15.321 1.00 71.19 85 GLU A N 1
ATOM 662 C CA . GLU A 1 85 ? -13.104 2.034 15.323 1.00 71.19 85 GLU A CA 1
ATOM 663 C C . GLU A 1 85 ? -13.078 1.205 16.617 1.00 71.19 85 GLU A C 1
ATOM 665 O O . GLU A 1 85 ? -14.096 0.600 16.957 1.00 71.19 85 GLU A O 1
ATOM 670 N N . LEU A 1 86 ? -11.934 1.116 17.303 1.00 70.25 86 LEU A N 1
ATOM 671 C CA . LEU A 1 86 ? -11.822 0.483 18.619 1.00 70.25 86 LEU A CA 1
ATOM 672 C C . LEU A 1 86 ? -12.416 1.387 19.704 1.00 70.25 86 LEU A C 1
ATOM 674 O O . LEU A 1 86 ? -13.233 0.914 20.480 1.00 70.25 86 LEU A O 1
ATOM 678 N N . ALA A 1 87 ? -12.123 2.687 19.687 1.00 74.81 87 ALA A N 1
ATOM 679 C CA . ALA A 1 87 ? -12.630 3.657 20.654 1.00 74.81 87 ALA A CA 1
ATOM 680 C C . ALA A 1 87 ? -14.159 3.789 20.601 1.00 74.81 87 ALA A C 1
ATOM 682 O O . ALA A 1 87 ? -14.819 3.755 21.636 1.00 74.81 87 ALA A O 1
ATOM 683 N N . GLU A 1 88 ? -14.754 3.874 19.406 1.00 73.50 88 GLU A N 1
ATOM 684 C CA . GLU A 1 88 ? -16.218 3.861 19.262 1.00 73.50 88 GLU A CA 1
ATOM 685 C C . GLU A 1 88 ? -16.838 2.546 19.763 1.00 73.50 88 GLU A C 1
ATOM 687 O O . GLU A 1 88 ? -17.975 2.518 20.230 1.00 73.50 88 GLU A O 1
ATOM 692 N N . ARG A 1 89 ? -16.090 1.439 19.713 1.00 68.12 89 ARG A N 1
ATOM 693 C CA . ARG A 1 89 ? -16.539 0.136 20.221 1.00 68.12 89 ARG A CA 1
ATOM 694 C C . ARG A 1 89 ? -16.361 -0.029 21.725 1.00 68.12 89 ARG A C 1
ATOM 696 O O . ARG A 1 89 ? -17.207 -0.676 22.347 1.00 68.12 89 ARG A O 1
ATOM 703 N N . ASP A 1 90 ? -15.320 0.564 22.293 1.00 70.12 90 ASP A N 1
ATOM 704 C CA . ASP A 1 90 ? -15.098 0.623 23.734 1.00 70.12 90 ASP A CA 1
ATOM 705 C C . ASP A 1 90 ? -16.206 1.448 24.390 1.00 70.12 90 ASP A C 1
ATOM 707 O O . ASP A 1 90 ? -16.841 0.951 25.315 1.00 70.12 90 ASP A O 1
ATOM 711 N N . LYS A 1 91 ? -16.569 2.605 23.814 1.00 76.62 91 LYS A N 1
ATOM 712 C CA . LYS A 1 91 ? -17.719 3.415 24.264 1.00 76.62 91 LYS A CA 1
ATOM 713 C C . LYS A 1 91 ? -19.020 2.612 24.312 1.00 76.62 91 LYS A C 1
ATOM 715 O O . LYS A 1 91 ? -19.695 2.579 25.332 1.00 76.62 91 LYS A O 1
ATOM 720 N N . LEU A 1 92 ? -19.351 1.893 23.235 1.00 73.94 92 LEU A N 1
ATOM 721 C CA . LEU A 1 92 ? -20.562 1.058 23.190 1.00 73.94 92 LEU A CA 1
ATOM 722 C C . LEU A 1 92 ? -20.546 -0.087 24.218 1.00 73.94 92 LEU A C 1
ATOM 724 O O . LEU A 1 92 ? -21.605 -0.562 24.635 1.00 73.94 92 LEU A O 1
ATOM 728 N N . SER A 1 93 ? -19.359 -0.571 24.586 1.00 74.88 93 SER A N 1
ATOM 729 C CA . SER A 1 93 ? -19.192 -1.617 25.599 1.00 74.88 93 SER A CA 1
ATOM 730 C C . SER A 1 93 ? -19.307 -1.040 27.010 1.00 74.88 93 SER A C 1
ATOM 732 O O . SER A 1 93 ? -19.991 -1.619 27.851 1.00 74.88 93 SER A O 1
ATOM 734 N N . GLU A 1 94 ? -18.709 0.123 27.249 1.00 79.06 94 GLU A N 1
ATOM 735 C CA . GLU A 1 94 ? -18.793 0.876 28.500 1.00 79.06 94 GLU A CA 1
ATOM 736 C C . GLU A 1 94 ? -20.231 1.329 28.798 1.00 79.06 94 GLU A C 1
ATOM 738 O O . GLU A 1 94 ? -20.727 1.116 29.904 1.00 79.06 94 GLU A O 1
ATOM 743 N N . ASP A 1 95 ? -20.962 1.826 27.794 1.00 80.25 95 ASP A N 1
ATOM 744 C CA . ASP A 1 95 ? -22.379 2.204 27.917 1.00 80.25 95 ASP A CA 1
ATOM 745 C C . ASP A 1 95 ? -23.255 1.024 28.368 1.00 80.25 95 ASP A C 1
ATOM 747 O O . ASP A 1 95 ? -24.222 1.187 29.118 1.00 80.25 95 ASP A O 1
ATOM 751 N N . ARG A 1 96 ? -22.913 -0.194 27.928 1.00 78.94 96 ARG A N 1
ATOM 752 C CA . ARG A 1 96 ? -23.593 -1.421 28.358 1.00 78.94 96 ARG A CA 1
ATOM 753 C C . ARG A 1 96 ? -23.236 -1.843 29.766 1.00 78.94 96 ARG A C 1
ATOM 755 O O . ARG A 1 96 ? -24.130 -2.291 30.477 1.00 78.94 96 ARG A O 1
ATOM 762 N N . LEU A 1 97 ? -21.962 -1.758 30.140 1.00 82.94 97 LEU A N 1
ATOM 763 C CA . LEU A 1 97 ? -21.536 -2.047 31.508 1.00 82.94 97 LEU A CA 1
ATOM 764 C C . LEU A 1 97 ? -22.216 -1.081 32.479 1.00 82.94 97 LEU A C 1
ATOM 766 O O . LEU A 1 97 ? -22.823 -1.528 33.441 1.00 82.94 97 LEU A O 1
ATOM 770 N N . THR A 1 98 ? -22.269 0.203 32.126 1.00 85.88 98 THR A N 1
ATOM 771 C CA . THR A 1 98 ? -22.998 1.228 32.884 1.00 85.88 98 THR A CA 1
ATOM 772 C C . THR A 1 98 ? -24.482 0.871 33.034 1.00 85.88 98 THR A C 1
ATOM 774 O O . THR A 1 98 ? -25.046 0.966 34.120 1.00 85.88 98 THR A O 1
ATOM 777 N N . LEU A 1 99 ? -25.134 0.395 31.966 1.00 86.94 99 LEU A N 1
ATOM 778 C CA . LEU A 1 99 ? -26.519 -0.084 32.050 1.00 86.94 99 LEU A CA 1
ATOM 779 C C . LEU A 1 99 ? -26.672 -1.319 32.945 1.00 86.94 99 LEU A C 1
ATOM 781 O O . LEU A 1 99 ? -27.663 -1.429 33.662 1.00 86.94 99 LEU A O 1
ATOM 785 N N . LEU A 1 100 ? -25.719 -2.249 32.909 1.00 87.00 100 LEU A N 1
ATOM 786 C CA . LEU A 1 100 ? -25.689 -3.399 33.813 1.00 87.00 100 LEU A CA 1
ATOM 787 C C . LEU A 1 100 ? -25.553 -2.949 35.271 1.00 87.00 100 LEU A C 1
ATOM 789 O O . LEU A 1 100 ? -26.321 -3.422 36.105 1.00 87.00 100 LEU A O 1
ATOM 793 N N . ASP A 1 101 ? -24.675 -1.992 35.559 1.00 88.00 101 ASP A N 1
ATOM 794 C CA . ASP A 1 101 ? -24.496 -1.421 36.897 1.00 88.00 101 ASP A CA 1
ATOM 795 C C . ASP A 1 101 ? -25.760 -0.705 37.403 1.00 88.00 101 ASP A C 1
ATOM 797 O O . ASP A 1 101 ? -26.018 -0.669 38.604 1.00 88.00 101 ASP A O 1
ATOM 801 N N . GLU A 1 102 ? -26.600 -0.179 36.505 1.00 88.19 102 GLU A N 1
ATOM 802 C CA . GLU A 1 102 ? -27.895 0.415 36.858 1.00 88.19 102 GLU A CA 1
ATOM 803 C C . GLU A 1 102 ? -29.011 -0.630 37.066 1.00 88.19 102 GLU A C 1
ATOM 805 O O . GLU A 1 102 ? -29.895 -0.423 37.906 1.00 88.19 102 GLU A O 1
ATOM 810 N N . ILE A 1 103 ? -28.985 -1.737 36.311 1.00 90.25 103 ILE A N 1
ATOM 811 C CA . ILE A 1 103 ? -30.014 -2.793 36.323 1.00 90.25 103 ILE A CA 1
ATOM 812 C C . ILE A 1 103 ? -29.790 -3.795 37.461 1.00 90.25 103 ILE A C 1
ATOM 814 O O . ILE A 1 103 ? -30.743 -4.161 38.151 1.00 90.25 103 ILE A O 1
ATOM 818 N N . LEU A 1 104 ? -28.552 -4.254 37.660 1.00 90.31 104 LEU A N 1
ATOM 819 C CA . LEU A 1 104 ? -28.214 -5.310 38.620 1.00 90.31 104 LEU A CA 1
ATOM 820 C C . LEU A 1 104 ? -28.649 -4.993 40.059 1.00 90.31 104 LEU A C 1
ATOM 822 O O . LEU A 1 104 ? -29.202 -5.891 40.692 1.00 90.31 104 LEU A O 1
ATOM 826 N N . PRO A 1 105 ? -28.505 -3.758 40.579 1.00 90.94 105 PRO A N 1
ATOM 827 C CA . PRO A 1 105 ? -28.986 -3.428 41.917 1.00 90.94 105 PRO A CA 1
ATOM 828 C C . PRO A 1 105 ? -30.502 -3.570 42.059 1.00 90.94 105 PRO A C 1
ATOM 830 O O . PRO A 1 105 ? -30.971 -3.980 43.110 1.00 90.94 105 PRO A O 1
ATOM 833 N N . VAL A 1 106 ? -31.268 -3.260 41.006 1.00 88.62 106 VAL A N 1
ATOM 834 C CA . VAL A 1 106 ? -32.735 -3.391 41.024 1.00 88.62 106 VAL A CA 1
ATOM 835 C C . VAL A 1 106 ? -33.156 -4.859 40.985 1.00 88.62 106 VAL A C 1
ATOM 837 O O . VAL A 1 106 ? -34.146 -5.221 41.603 1.00 88.62 106 VAL A O 1
ATOM 840 N N . LEU A 1 107 ? -32.403 -5.706 40.277 1.00 87.50 107 LEU A N 1
ATOM 841 C CA . LEU A 1 107 ? -32.659 -7.148 40.223 1.00 87.50 107 LEU A CA 1
ATOM 842 C C . LEU A 1 107 ? -32.210 -7.890 41.486 1.00 87.50 107 LEU A C 1
ATOM 844 O O . LEU A 1 107 ? -32.770 -8.930 41.811 1.00 87.50 107 LEU A O 1
ATOM 848 N N . ALA A 1 108 ? -31.180 -7.393 42.170 1.00 89.75 108 ALA A N 1
ATOM 849 C CA . ALA A 1 108 ? -30.666 -7.986 43.401 1.00 89.75 108 ALA A CA 1
ATOM 850 C C . ALA A 1 108 ? -31.431 -7.536 44.661 1.00 89.75 108 ALA A C 1
ATOM 852 O O . ALA A 1 108 ? -31.206 -8.094 45.736 1.00 89.75 108 ALA A O 1
ATOM 853 N N . ASP A 1 109 ? -32.313 -6.539 44.552 1.00 89.38 109 ASP A N 1
ATOM 854 C CA . ASP A 1 109 ? -33.123 -6.051 45.666 1.00 89.38 109 ASP A CA 1
ATOM 855 C C . ASP A 1 109 ? -34.368 -6.927 45.874 1.00 89.38 109 ASP A C 1
ATOM 857 O O . ASP A 1 109 ? -35.385 -6.773 45.201 1.00 89.38 109 ASP A O 1
ATOM 861 N N . ALA A 1 110 ? -34.301 -7.825 46.861 1.00 87.19 110 ALA A N 1
ATOM 862 C CA . ALA A 1 110 ? -35.413 -8.694 47.254 1.00 87.19 110 ALA A CA 1
ATOM 863 C C . ALA A 1 110 ? -36.626 -7.939 47.842 1.00 87.19 110 ALA A C 1
ATOM 865 O O . ALA A 1 110 ? -37.673 -8.546 48.068 1.00 87.19 110 ALA A O 1
ATOM 866 N N . GLY A 1 111 ? -36.497 -6.636 48.121 1.00 88.06 111 GLY A N 1
ATOM 867 C CA . GLY A 1 111 ? -37.605 -5.767 48.517 1.00 88.06 111 GLY A CA 1
ATOM 868 C C . GLY A 1 111 ? -38.459 -5.286 47.341 1.00 88.06 111 GLY A C 1
ATOM 869 O O . GLY A 1 111 ? -39.553 -4.762 47.562 1.00 88.06 111 GLY A O 1
ATOM 870 N N . VAL A 1 112 ? -37.994 -5.465 46.100 1.00 87.50 112 VAL A N 1
ATOM 871 C CA . VAL A 1 112 ? -38.745 -5.117 44.891 1.00 87.50 112 VAL A CA 1
ATOM 872 C C . VAL A 1 112 ? -39.515 -6.352 44.412 1.00 87.50 112 VAL A C 1
ATOM 874 O O . VAL A 1 112 ? -38.891 -7.351 44.064 1.00 87.50 112 VAL A O 1
ATOM 877 N N . PRO A 1 113 ? -40.859 -6.314 44.354 1.00 87.88 113 PRO A N 1
ATOM 878 C CA . PRO A 1 113 ? -41.625 -7.423 43.799 1.00 87.88 113 PRO A CA 1
ATOM 879 C C . PRO A 1 113 ? -41.341 -7.577 42.301 1.00 87.88 113 PRO A C 1
ATOM 881 O O . PRO A 1 113 ? -41.278 -6.583 41.567 1.00 87.88 113 PRO A O 1
ATOM 884 N N . ASP A 1 114 ? -41.215 -8.822 41.842 1.00 84.12 114 ASP A N 1
ATOM 885 C CA . ASP A 1 114 ? -40.833 -9.165 40.467 1.00 84.12 114 ASP A CA 1
ATOM 886 C C . ASP A 1 114 ? -41.714 -8.476 39.409 1.00 84.12 114 ASP A C 1
ATOM 888 O O . ASP A 1 114 ? -41.210 -8.028 38.374 1.00 84.12 114 ASP A O 1
ATOM 892 N N . GLU A 1 115 ? -43.019 -8.303 39.665 1.00 89.50 115 GLU A N 1
ATOM 893 C CA . GLU A 1 115 ? -43.918 -7.636 38.712 1.00 89.50 115 GLU A CA 1
ATOM 894 C C . GLU A 1 115 ? -43.621 -6.132 38.557 1.00 89.50 115 GLU A C 1
ATOM 896 O O . GLU A 1 115 ? -43.917 -5.533 37.517 1.00 89.50 115 GLU A O 1
ATOM 901 N N . ALA A 1 116 ? -43.012 -5.507 39.570 1.00 88.31 116 ALA A N 1
ATOM 902 C CA . ALA A 1 116 ? -42.683 -4.084 39.575 1.00 88.31 116 ALA A CA 1
ATOM 903 C C . ALA A 1 116 ? -41.325 -3.778 38.927 1.00 88.31 116 ALA A C 1
ATOM 905 O O . ALA A 1 116 ? -41.143 -2.670 38.412 1.00 88.31 116 ALA A O 1
ATOM 906 N N . VAL A 1 117 ? -40.400 -4.745 38.883 1.00 87.56 117 VAL A N 1
ATOM 907 C CA . VAL A 1 117 ? -39.029 -4.593 38.356 1.00 87.56 117 VAL A CA 1
ATOM 908 C C . VAL A 1 117 ? -39.022 -3.954 36.967 1.00 87.56 117 VAL A C 1
ATOM 910 O O . VAL A 1 117 ? -38.322 -2.970 36.726 1.00 87.56 117 VAL A O 1
ATOM 913 N N . GLY A 1 118 ? -39.836 -4.467 36.039 1.00 85.31 118 GLY A N 1
ATOM 914 C CA . GLY A 1 118 ? -39.868 -3.964 34.664 1.00 85.31 118 GLY A CA 1
ATOM 915 C C . GLY A 1 118 ? -40.331 -2.507 34.563 1.00 85.31 118 GLY A C 1
ATOM 916 O O . GLY A 1 118 ? -39.801 -1.738 33.759 1.00 85.31 118 GLY A O 1
ATOM 917 N N . THR A 1 119 ? -41.306 -2.112 35.381 1.00 89.94 119 THR A N 1
ATOM 918 C CA . THR A 1 119 ? -41.798 -0.728 35.449 1.00 89.94 119 THR A CA 1
ATOM 919 C C . THR A 1 119 ? -40.751 0.187 36.078 1.00 89.94 119 THR A C 1
ATOM 921 O O . THR A 1 119 ? -40.503 1.277 35.562 1.00 89.94 119 THR A O 1
ATOM 924 N N . LEU A 1 120 ? -40.076 -0.290 37.124 1.00 87.75 120 LEU A N 1
ATOM 925 C CA . LEU A 1 120 ? -39.038 0.444 37.840 1.00 87.75 120 LEU A CA 1
ATOM 926 C C . LEU A 1 120 ? -37.808 0.699 36.953 1.00 87.75 120 LEU A C 1
ATOM 928 O O . LEU A 1 120 ? -37.342 1.832 36.849 1.00 87.75 120 LEU A O 1
ATOM 932 N N . LEU A 1 121 ? -37.343 -0.322 36.226 1.00 88.94 121 LEU A N 1
ATOM 933 C CA . LEU A 1 121 ? -36.239 -0.208 35.269 1.00 88.94 121 LEU A CA 1
ATOM 934 C C . LEU A 1 121 ? -36.575 0.733 34.107 1.00 88.94 121 LEU A C 1
ATOM 936 O O . LEU A 1 121 ? -35.764 1.590 33.759 1.00 88.94 121 LEU A O 1
ATOM 940 N N . ARG A 1 122 ? -37.778 0.631 33.523 1.00 89.94 122 ARG A N 1
ATOM 941 C CA . ARG A 1 122 ? -38.202 1.543 32.444 1.00 89.94 122 ARG A CA 1
ATOM 942 C C . ARG A 1 122 ? -38.344 2.989 32.915 1.00 89.94 122 ARG A C 1
ATOM 944 O O . ARG A 1 122 ? -38.027 3.886 32.139 1.00 89.94 122 ARG A O 1
ATOM 951 N N . GLY A 1 123 ? -38.787 3.213 34.152 1.00 88.94 123 GLY A N 1
ATOM 952 C CA . GLY A 1 123 ? -38.868 4.547 34.750 1.00 88.94 123 GLY A CA 1
ATOM 953 C C . GLY A 1 123 ? -37.496 5.154 35.052 1.00 88.94 123 GLY A C 1
ATOM 954 O O . GLY A 1 123 ? -37.281 6.332 34.786 1.00 88.94 123 GLY A O 1
ATOM 955 N N . LYS A 1 124 ? -36.556 4.347 35.559 1.00 86.44 124 LYS A N 1
ATOM 956 C CA . LYS A 1 124 ? -35.215 4.799 35.961 1.00 86.44 124 LYS A CA 1
ATOM 957 C C . LYS A 1 124 ? -34.260 4.997 34.776 1.00 86.44 124 LYS A C 1
ATOM 959 O O . LYS A 1 124 ? -33.522 5.973 34.750 1.00 86.44 124 LYS A O 1
ATOM 964 N N . ILE A 1 125 ? -34.283 4.087 33.800 1.00 87.69 125 ILE A N 1
ATOM 965 C CA . ILE A 1 125 ? -33.334 4.055 32.669 1.00 87.69 125 ILE A CA 1
ATOM 966 C C . ILE A 1 125 ? -33.910 4.737 31.418 1.00 87.69 125 ILE A C 1
ATOM 968 O O . ILE A 1 125 ? -33.173 5.304 30.611 1.00 87.69 125 ILE A O 1
ATOM 972 N N . GLY A 1 126 ? -35.233 4.682 31.243 1.00 88.88 126 GLY A N 1
ATOM 973 C CA . GLY A 1 126 ? -35.920 5.176 30.054 1.00 88.88 126 GLY A CA 1
ATOM 974 C C . GLY A 1 126 ? -35.943 4.169 28.896 1.00 88.88 126 GLY A C 1
ATOM 975 O O . GLY A 1 126 ? -34.988 3.437 28.624 1.00 88.88 126 GLY A O 1
ATOM 976 N 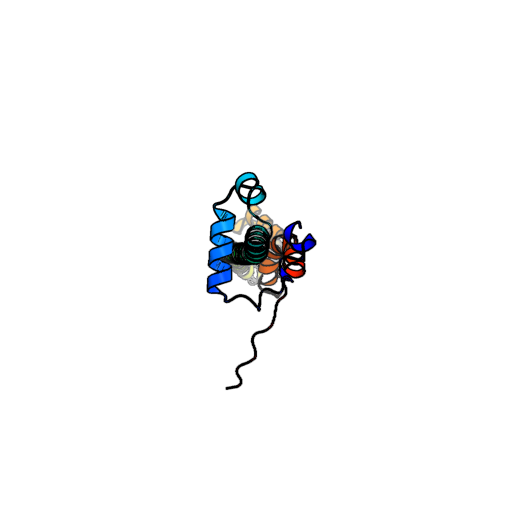N . MET A 1 127 ? -37.060 4.144 28.163 1.00 87.44 127 MET A N 1
ATOM 977 C CA . MET A 1 127 ? -37.288 3.164 27.092 1.00 87.44 127 MET A CA 1
ATOM 978 C C . MET A 1 127 ? -36.379 3.376 25.870 1.00 87.44 127 MET A C 1
ATOM 980 O O . MET A 1 127 ? -36.009 2.413 25.198 1.00 87.44 127 MET A O 1
ATOM 984 N N . SER A 1 128 ? -35.974 4.616 25.590 1.00 85.75 128 SER A N 1
ATOM 985 C CA . SER A 1 128 ? -35.058 4.944 24.490 1.00 85.75 128 SER A CA 1
ATOM 986 C C . SER A 1 128 ? -33.687 4.289 24.678 1.00 85.75 128 SER A C 1
ATOM 988 O O . SER A 1 128 ? -33.204 3.603 23.777 1.00 85.75 128 SER A O 1
ATOM 990 N N . ARG A 1 129 ? -33.096 4.429 25.870 1.00 84.25 129 ARG A N 1
ATOM 991 C CA . ARG A 1 129 ? -31.774 3.885 26.211 1.00 84.25 129 ARG A CA 1
ATOM 992 C C . ARG A 1 129 ? -31.786 2.355 26.264 1.00 84.25 129 ARG A C 1
ATOM 994 O O . ARG A 1 129 ? -30.892 1.723 25.707 1.00 84.25 129 ARG A O 1
ATOM 1001 N N . LEU A 1 130 ? -32.848 1.757 26.813 1.00 83.56 130 LEU A N 1
ATOM 1002 C CA . LEU A 1 130 ? -33.060 0.302 26.786 1.00 83.56 130 LEU A CA 1
ATOM 1003 C C . LEU A 1 130 ? -33.162 -0.245 25.351 1.00 83.56 130 LEU A C 1
ATOM 1005 O O . LEU A 1 130 ? -32.548 -1.261 25.026 1.00 83.56 130 LEU A O 1
ATOM 1009 N N . THR A 1 131 ? -33.895 0.444 24.472 1.00 84.00 131 THR A N 1
ATOM 1010 C CA . THR A 1 131 ? -34.051 0.031 23.066 1.00 84.00 131 THR A CA 1
ATOM 1011 C C . THR A 1 131 ? -32.735 0.156 22.297 1.00 84.00 131 THR A C 1
ATOM 1013 O O . THR A 1 13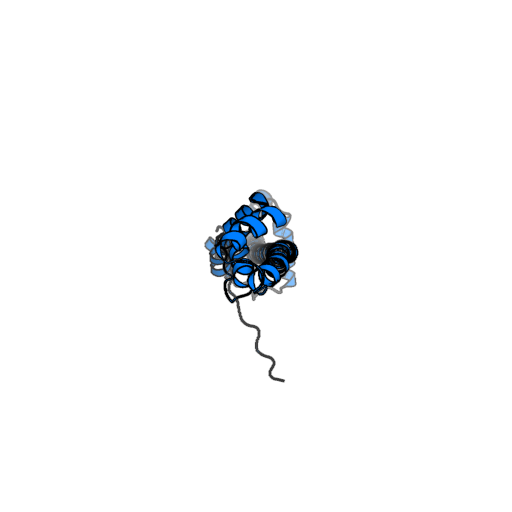1 ? -32.371 -0.759 21.559 1.00 84.00 131 THR A O 1
ATOM 1016 N N . ALA A 1 132 ? -31.986 1.243 22.507 1.00 81.38 132 ALA A N 1
ATOM 1017 C CA . ALA A 1 132 ? -30.676 1.454 21.893 1.00 81.38 132 ALA A CA 1
ATOM 1018 C C . ALA A 1 132 ? -29.660 0.376 22.314 1.00 81.38 132 ALA A C 1
ATOM 1020 O O . ALA A 1 132 ? -28.982 -0.214 21.468 1.00 81.38 132 ALA A O 1
ATOM 1021 N N . ALA A 1 133 ? -29.608 0.049 23.607 1.00 77.62 133 ALA A N 1
ATOM 1022 C CA . ALA A 1 133 ? -28.718 -0.982 24.135 1.00 77.62 133 ALA A CA 1
ATOM 1023 C C . ALA A 1 133 ? -29.038 -2.380 23.582 1.00 77.62 133 ALA A C 1
ATOM 1025 O O . ALA A 1 133 ? -28.117 -3.125 23.217 1.00 77.62 133 ALA A O 1
ATOM 1026 N N . ASN A 1 134 ? -30.335 -2.702 23.475 1.00 78.00 134 ASN A N 1
ATOM 1027 C CA . ASN A 1 134 ? -30.833 -3.952 22.907 1.00 78.00 134 ASN A CA 1
ATOM 1028 C C . ASN A 1 134 ? -30.534 -4.063 21.401 1.00 78.00 134 ASN A C 1
ATOM 1030 O O . ASN A 1 134 ? -30.079 -5.107 20.936 1.00 78.00 134 ASN A O 1
ATOM 1034 N N . ALA A 1 135 ? -30.711 -2.980 20.636 1.00 72.62 135 ALA A N 1
ATOM 1035 C CA . ALA A 1 135 ? -30.444 -2.962 19.196 1.00 72.62 135 ALA A CA 1
ATOM 1036 C C . ALA A 1 135 ? -28.982 -3.300 18.862 1.00 72.62 135 ALA A C 1
ATOM 1038 O O . ALA A 1 135 ? -28.710 -4.029 17.908 1.00 72.62 135 ALA A O 1
ATOM 1039 N N . GLY A 1 136 ? -28.028 -2.838 19.674 1.00 62.50 136 GLY A N 1
ATOM 1040 C CA . GLY A 1 136 ? -26.623 -3.171 19.458 1.00 62.50 136 GLY A CA 1
ATOM 1041 C C . GLY A 1 136 ? -26.229 -4.596 19.883 1.00 62.50 136 GLY A C 1
ATOM 1042 O O . GLY A 1 136 ? -25.058 -4.949 19.723 1.00 62.50 136 GLY A O 1
ATOM 1043 N N . ALA A 1 137 ? -27.083 -5.356 20.589 1.00 56.03 137 ALA A N 1
ATOM 1044 C CA . ALA A 1 137 ? -26.684 -6.595 21.287 1.00 56.03 137 ALA A CA 1
ATOM 1045 C C . ALA A 1 137 ? -26.397 -7.754 20.315 1.00 56.03 137 ALA A C 1
ATOM 1047 O O . ALA A 1 137 ? -25.744 -8.741 20.659 1.00 56.03 137 ALA A O 1
ATOM 1048 N N . THR A 1 138 ? -26.845 -7.594 19.073 1.00 51.69 138 THR A N 1
ATOM 1049 C CA . THR A 1 138 ? -26.608 -8.484 17.934 1.00 51.69 138 THR A CA 1
ATOM 1050 C C . THR A 1 138 ? -25.156 -8.476 17.455 1.00 51.69 138 THR A C 1
ATOM 1052 O O . THR A 1 138 ? -24.708 -9.440 16.837 1.00 51.69 138 THR A O 1
ATOM 1055 N N . VAL A 1 139 ? -24.372 -7.447 17.790 1.00 54.38 139 VAL A N 1
ATOM 1056 C CA . VAL A 1 139 ? -22.948 -7.356 17.438 1.00 54.38 139 VAL A CA 1
ATOM 1057 C C . VAL A 1 139 ? -22.107 -8.023 18.534 1.00 54.38 139 VAL A C 1
ATOM 1059 O O . VAL A 1 139 ? -21.347 -7.367 19.244 1.00 54.38 139 VAL A O 1
ATOM 1062 N N . ARG A 1 140 ? -22.254 -9.342 18.725 1.00 54.25 140 ARG A N 1
ATOM 1063 C CA . ARG A 1 140 ? -21.320 -10.105 19.575 1.00 54.25 140 ARG A CA 1
ATOM 1064 C C . ARG A 1 140 ? -19.939 -10.158 18.912 1.00 54.25 140 ARG A C 1
ATOM 1066 O O . ARG A 1 140 ? -19.832 -10.306 17.695 1.00 54.25 140 ARG A O 1
ATOM 1073 N N . LEU A 1 141 ? -18.888 -10.016 19.721 1.00 52.56 141 LEU A N 1
ATOM 1074 C CA . LEU A 1 141 ? -17.497 -9.940 19.271 1.00 52.56 141 LEU A CA 1
ATOM 1075 C C . LEU A 1 141 ? -17.055 -11.200 18.499 1.00 52.56 141 LEU A C 1
ATOM 1077 O O . LEU A 1 141 ? -17.189 -12.314 19.010 1.00 52.56 141 LEU A O 1
ATOM 1081 N N . PRO A 1 142 ? -16.407 -11.040 17.335 1.00 56.16 142 PRO A N 1
ATOM 1082 C CA . PRO A 1 142 ? -15.419 -11.994 16.844 1.00 56.16 142 PRO A CA 1
ATOM 1083 C C . PRO A 1 142 ? -14.218 -12.064 17.812 1.00 56.16 142 PRO A C 1
ATOM 1085 O O . PRO A 1 142 ? -13.748 -11.034 18.298 1.00 56.16 142 PRO A O 1
ATOM 1088 N N . ARG A 1 143 ? -13.726 -13.275 18.119 1.00 56.62 143 ARG A N 1
ATOM 1089 C CA . ARG A 1 143 ? -12.651 -13.543 19.109 1.00 56.62 143 ARG A CA 1
ATOM 1090 C C . ARG A 1 143 ? -11.299 -12.883 18.790 1.00 56.62 143 ARG A C 1
ATOM 1092 O O . ARG A 1 143 ? -10.418 -12.827 19.640 1.00 56.62 143 ARG A O 1
ATOM 1099 N N . ASP A 1 144 ? -11.117 -12.403 17.572 1.00 56.75 144 ASP A N 1
ATOM 1100 C CA . ASP A 1 144 ? -9.862 -11.909 17.006 1.00 56.75 144 ASP A CA 1
ATOM 1101 C C . ASP A 1 144 ? -9.619 -10.405 17.225 1.00 56.75 144 ASP A C 1
ATOM 1103 O O . ASP A 1 144 ? -8.720 -9.840 16.607 1.00 56.75 144 ASP A O 1
ATOM 1107 N N . HIS A 1 145 ? -10.396 -9.741 18.093 1.00 57.59 145 HIS A N 1
ATOM 1108 C CA . HIS A 1 145 ? -10.183 -8.337 18.490 1.00 57.59 145 HIS A CA 1
ATOM 1109 C C . HIS A 1 145 ? -10.142 -7.343 17.304 1.00 57.59 145 HIS A C 1
ATOM 1111 O O . HIS A 1 145 ? -9.602 -6.247 17.408 1.00 57.59 145 HIS A O 1
ATOM 1117 N N . GLY A 1 146 ? -10.719 -7.708 16.151 1.00 57.62 146 GLY A N 1
ATOM 1118 C CA . GLY A 1 146 ? -10.723 -6.872 14.946 1.00 57.62 146 GLY A CA 1
ATOM 1119 C C . GLY A 1 146 ? -9.465 -6.978 14.0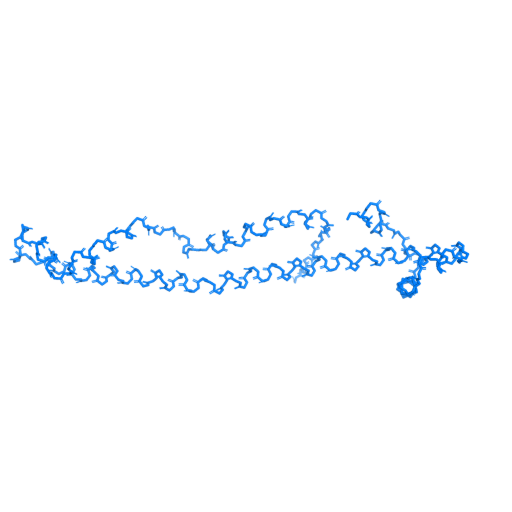74 1.00 57.62 146 GLY A C 1
ATOM 1120 O O . GLY A 1 146 ? -9.406 -6.318 13.033 1.00 57.62 146 GLY A O 1
ATOM 1121 N N . HIS A 1 147 ? -8.501 -7.843 14.413 1.00 59.12 147 HIS A N 1
ATOM 1122 C CA . HIS A 1 147 ? -7.297 -8.051 13.601 1.00 59.12 147 HIS A CA 1
ATOM 1123 C C . HIS A 1 147 ? -7.603 -8.560 12.187 1.00 59.12 147 HIS A C 1
ATOM 1125 O O . HIS A 1 147 ? -6.942 -8.154 11.231 1.00 59.12 147 HIS A O 1
ATOM 1131 N N . LEU A 1 148 ? -8.631 -9.392 11.997 1.00 60.78 148 LEU A N 1
ATOM 1132 C CA . LEU A 1 148 ? -9.010 -9.826 10.648 1.00 60.78 148 LEU A CA 1
ATOM 1133 C C . LEU A 1 148 ? -9.708 -8.711 9.858 1.00 60.78 148 LEU A C 1
ATOM 1135 O O . LEU A 1 148 ? -9.645 -8.686 8.627 1.00 60.78 148 LEU A O 1
ATOM 1139 N N . ARG A 1 149 ? -10.319 -7.738 10.545 1.00 60.59 149 ARG A N 1
ATOM 1140 C CA . ARG A 1 149 ? -10.965 -6.583 9.909 1.00 60.59 149 ARG A CA 1
ATOM 1141 C C . ARG A 1 149 ? -9.941 -5.581 9.362 1.00 60.59 149 ARG A C 1
ATOM 1143 O O . ARG A 1 149 ? -10.167 -5.039 8.280 1.00 60.59 149 ARG A O 1
ATOM 1150 N N . LEU A 1 150 ? -8.789 -5.434 10.031 1.00 60.56 150 LEU A N 1
ATOM 1151 C CA . LEU A 1 150 ? -7.6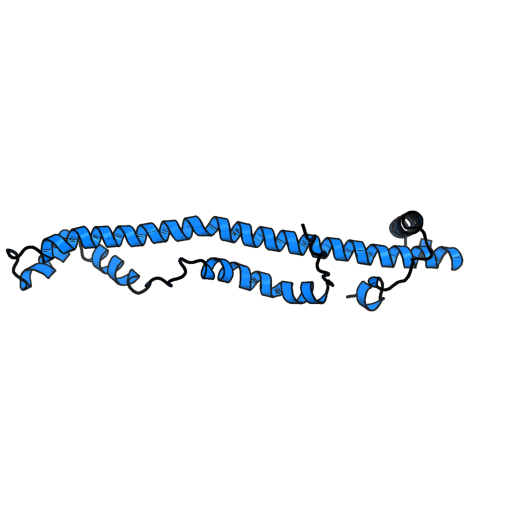14 -4.708 9.514 1.00 60.56 150 LEU A CA 1
ATOM 1152 C C . LEU A 1 150 ? -7.180 -5.226 8.144 1.00 60.56 150 LEU A C 1
ATOM 1154 O O . LEU A 1 150 ? -6.922 -4.451 7.222 1.00 60.56 150 LEU A O 1
ATOM 1158 N N . LEU A 1 151 ? -7.131 -6.551 8.005 1.00 60.78 151 LEU A N 1
ATOM 1159 C CA . LEU A 1 151 ? -6.772 -7.192 6.749 1.00 60.78 151 LEU A CA 1
ATOM 1160 C C . LEU A 1 151 ? -7.906 -7.054 5.732 1.00 60.78 151 LEU A C 1
ATOM 1162 O O . LEU A 1 151 ? -7.637 -6.699 4.592 1.00 60.78 151 LEU A O 1
ATOM 1166 N N . GLY A 1 152 ? -9.169 -7.239 6.126 1.00 63.28 152 GLY A N 1
ATOM 1167 C CA . GLY A 1 152 ? -10.318 -7.201 5.213 1.00 63.28 152 GLY A CA 1
ATOM 1168 C C . GLY A 1 152 ? -10.451 -5.909 4.392 1.00 63.28 152 GLY A C 1
ATOM 1169 O O . GLY A 1 152 ? -10.746 -5.971 3.193 1.00 63.28 152 GLY A O 1
ATOM 1170 N N . GLY A 1 153 ? -10.185 -4.746 5.000 1.00 67.06 153 GLY A N 1
ATOM 1171 C CA . GLY A 1 153 ? -10.260 -3.443 4.324 1.00 67.06 153 GLY A CA 1
ATOM 1172 C C . GLY A 1 153 ? -9.176 -3.243 3.259 1.00 67.06 153 GLY A C 1
ATOM 1173 O O . GLY A 1 153 ? -9.472 -2.852 2.126 1.00 67.06 153 GLY A O 1
ATOM 1174 N N . SER A 1 154 ? -7.926 -3.567 3.591 1.00 67.19 154 SER A N 1
ATOM 1175 C CA . SER A 1 154 ? -6.780 -3.396 2.686 1.00 67.19 154 SER A CA 1
ATOM 1176 C C . SER A 1 154 ? -6.647 -4.541 1.679 1.00 67.19 154 SER A C 1
ATOM 1178 O O . SER A 1 154 ? -6.252 -4.323 0.533 1.00 67.19 154 SER A O 1
ATOM 1180 N N . TYR A 1 155 ? -7.054 -5.755 2.048 1.00 71.12 155 TYR A N 1
ATOM 1181 C CA . TYR A 1 155 ? -6.933 -6.958 1.225 1.00 71.12 155 TYR A CA 1
ATOM 1182 C C . TYR A 1 155 ? -7.727 -6.863 -0.080 1.00 71.12 155 TYR A C 1
ATOM 1184 O O . TYR A 1 155 ? -7.225 -7.228 -1.143 1.00 71.12 155 TYR A O 1
ATOM 1192 N N . ASN A 1 156 ? -8.940 -6.301 -0.039 1.00 74.50 156 ASN A N 1
ATOM 1193 C CA . ASN A 1 156 ? -9.762 -6.091 -1.235 1.00 74.50 156 ASN A CA 1
ATOM 1194 C C . ASN A 1 156 ? -9.128 -5.134 -2.252 1.00 74.50 156 ASN A C 1
ATOM 1196 O O . ASN A 1 156 ? -9.379 -5.267 -3.452 1.00 74.50 156 ASN A O 1
ATOM 1200 N N . TYR A 1 157 ? -8.333 -4.175 -1.780 1.00 76.38 157 TYR A N 1
ATOM 1201 C CA . TYR A 1 157 ? -7.595 -3.244 -2.625 1.00 76.38 157 TYR A CA 1
ATOM 1202 C C . TYR A 1 157 ? -6.314 -3.898 -3.159 1.00 76.38 157 TYR A C 1
ATOM 1204 O O . TYR A 1 157 ? -6.106 -3.925 -4.371 1.00 76.38 157 TYR A O 1
ATOM 1212 N N . ILE A 1 158 ? -5.521 -4.522 -2.280 1.00 81.00 158 ILE A N 1
ATOM 1213 C CA . ILE A 1 158 ? -4.260 -5.201 -2.620 1.00 81.00 158 ILE A CA 1
ATOM 1214 C C . ILE A 1 158 ? -4.485 -6.318 -3.647 1.00 81.00 158 ILE A C 1
ATOM 1216 O O . ILE A 1 158 ? -3.772 -6.397 -4.649 1.00 81.00 158 ILE A O 1
ATOM 1220 N N . ARG A 1 159 ? -5.530 -7.141 -3.481 1.00 82.81 159 ARG A N 1
ATOM 1221 C CA . ARG A 1 159 ? -5.825 -8.260 -4.395 1.00 82.81 159 ARG A CA 1
ATOM 1222 C C . ARG A 1 159 ? -6.115 -7.833 -5.838 1.00 82.81 159 ARG A C 1
ATOM 1224 O O . ARG A 1 159 ? -6.032 -8.672 -6.728 1.00 82.81 159 ARG A O 1
ATOM 1231 N N . ARG A 1 160 ? -6.477 -6.565 -6.088 1.00 83.81 160 ARG A N 1
ATOM 1232 C CA . ARG A 1 160 ? -6.768 -6.072 -7.449 1.00 83.81 160 ARG A CA 1
ATOM 1233 C C . ARG A 1 160 ? -5.507 -5.946 -8.300 1.00 83.81 160 ARG A C 1
ATOM 1235 O O . ARG A 1 160 ? -5.583 -6.145 -9.506 1.00 83.81 160 ARG A O 1
ATOM 1242 N N . PHE A 1 161 ? -4.365 -5.626 -7.692 1.00 80.06 161 PHE A N 1
ATOM 1243 C CA . PHE A 1 161 ? -3.119 -5.367 -8.423 1.00 80.06 161 PHE A CA 1
ATOM 1244 C C . PHE A 1 161 ? -1.990 -6.338 -8.070 1.00 80.06 161 PHE A C 1
ATOM 1246 O O . PHE A 1 161 ? -1.172 -6.644 -8.939 1.00 80.06 161 PHE A O 1
ATOM 1253 N N . ALA A 1 162 ? -1.958 -6.873 -6.843 1.00 82.62 162 ALA A N 1
ATOM 1254 C CA . ALA A 1 162 ? -0.898 -7.770 -6.391 1.00 82.62 162 ALA A CA 1
ATOM 1255 C C . ALA A 1 162 ? -0.686 -8.986 -7.314 1.00 82.62 162 ALA A C 1
ATOM 1257 O O . ALA A 1 162 ? 0.462 -9.231 -7.675 1.00 82.62 162 ALA A O 1
ATOM 1258 N N . PRO A 1 163 ? -1.721 -9.700 -7.809 1.00 87.06 163 PRO A N 1
ATOM 1259 C CA . PRO A 1 163 ? -1.503 -10.830 -8.716 1.00 87.06 163 PRO A CA 1
ATOM 1260 C C . PRO A 1 163 ? -0.780 -10.435 -10.009 1.00 87.06 163 PRO A C 1
ATOM 1262 O O . PRO A 1 163 ? 0.042 -11.191 -10.523 1.00 87.06 163 PRO A O 1
ATOM 1265 N N . THR A 1 164 ? -1.067 -9.246 -10.538 1.00 84.31 164 THR A N 1
ATOM 1266 C CA . THR A 1 164 ? -0.448 -8.740 -11.768 1.00 84.31 164 THR A CA 1
ATOM 1267 C C . THR A 1 164 ? 1.010 -8.358 -11.533 1.00 84.31 164 THR A C 1
ATOM 1269 O O . THR A 1 164 ? 1.869 -8.727 -12.333 1.00 84.31 164 THR A O 1
ATOM 1272 N N . VAL A 1 165 ? 1.309 -7.686 -10.417 1.00 83.12 165 VAL A N 1
ATOM 1273 C CA . VAL A 1 165 ? 2.686 -7.330 -10.035 1.00 83.12 165 VAL A CA 1
ATOM 1274 C C . VAL A 1 165 ? 3.512 -8.586 -9.757 1.00 83.12 165 VAL A C 1
ATOM 1276 O O . VAL A 1 165 ? 4.603 -8.732 -10.302 1.00 83.12 165 VAL A O 1
ATOM 1279 N N . LEU A 1 166 ? 2.968 -9.547 -9.007 1.00 84.56 166 LEU A N 1
ATOM 1280 C CA . LEU A 1 166 ? 3.650 -10.804 -8.683 1.00 84.56 166 LEU A CA 1
ATOM 1281 C C . LEU A 1 166 ? 3.936 -11.668 -9.923 1.00 84.56 166 LEU A C 1
ATOM 1283 O O . LEU A 1 166 ? 4.948 -12.356 -9.973 1.00 84.56 166 LEU A O 1
ATOM 1287 N N . LYS A 1 167 ? 3.090 -11.608 -10.960 1.00 83.81 167 LYS A N 1
ATOM 1288 C CA . LYS A 1 167 ? 3.368 -12.239 -12.267 1.00 83.81 167 LYS A CA 1
ATOM 1289 C C . LYS A 1 167 ? 4.410 -11.472 -13.093 1.00 83.81 167 LYS A C 1
ATOM 1291 O O . LYS A 1 167 ? 5.029 -12.031 -14.007 1.00 83.81 167 LYS A O 1
ATOM 1296 N N . ALA A 1 168 ? 4.566 -10.173 -12.856 1.00 80.94 168 ALA A N 1
ATOM 1297 C CA . ALA A 1 168 ? 5.492 -9.314 -13.590 1.00 80.94 168 ALA A CA 1
ATOM 1298 C C . ALA A 1 168 ? 6.915 -9.367 -13.021 1.00 80.94 168 ALA A C 1
ATOM 1300 O O . ALA A 1 168 ? 7.876 -9.387 -13.791 1.00 80.94 168 ALA A O 1
ATOM 1301 N N . VAL A 1 169 ? 7.041 -9.444 -11.699 1.00 80.75 169 VAL A N 1
ATOM 1302 C CA . VAL A 1 169 ? 8.312 -9.362 -10.976 1.00 80.75 169 VAL A CA 1
ATOM 1303 C C . VAL A 1 169 ? 8.796 -10.758 -10.589 1.00 80.75 169 VAL A C 1
ATOM 1305 O O . VAL A 1 169 ? 8.066 -11.538 -9.983 1.00 80.75 169 VAL A O 1
ATOM 1308 N N . ARG A 1 170 ? 10.050 -11.084 -10.922 1.00 80.25 170 ARG A N 1
ATOM 1309 C CA . ARG A 1 170 ? 10.709 -12.292 -10.406 1.00 80.25 170 ARG A CA 1
ATOM 1310 C C . ARG A 1 170 ? 11.385 -11.957 -9.083 1.00 80.25 170 ARG A C 1
ATOM 1312 O O . ARG A 1 170 ? 12.371 -11.228 -9.065 1.00 80.25 170 ARG A O 1
ATOM 1319 N N . PHE A 1 171 ? 10.874 -12.520 -7.997 1.00 77.88 171 PHE A N 1
ATOM 1320 C CA . PHE A 1 171 ? 11.483 -12.389 -6.679 1.00 77.88 171 PHE A CA 1
ATOM 1321 C C . PHE A 1 171 ? 12.545 -13.471 -6.477 1.00 77.88 171 PHE A C 1
ATOM 1323 O O . PHE A 1 171 ? 12.357 -14.625 -6.864 1.00 77.88 171 PHE A O 1
ATOM 1330 N N . LYS A 1 172 ? 13.661 -13.098 -5.853 1.00 79.25 172 LYS A N 1
ATOM 1331 C CA . LYS A 1 172 ? 14.649 -14.032 -5.310 1.00 79.25 172 LYS A CA 1
ATOM 1332 C C . LYS A 1 172 ? 14.782 -13.748 -3.821 1.00 79.25 172 LYS A C 1
ATOM 1334 O O . LYS A 1 172 ? 14.876 -12.589 -3.429 1.00 79.25 172 LYS A O 1
ATOM 1339 N N . ALA A 1 173 ? 14.772 -14.795 -3.004 1.00 74.81 173 ALA A N 1
ATOM 1340 C CA . ALA A 1 173 ? 15.048 -14.652 -1.582 1.00 74.81 173 ALA A CA 1
ATOM 1341 C C . ALA A 1 173 ? 16.521 -14.270 -1.380 1.00 74.81 173 ALA A C 1
ATOM 1343 O O . ALA A 1 173 ? 17.399 -14.805 -2.061 1.00 74.81 173 ALA A O 1
ATOM 1344 N N . ALA A 1 174 ? 16.792 -13.360 -0.444 1.00 74.25 174 ALA A N 1
ATOM 1345 C CA . ALA A 1 174 ? 18.158 -13.120 0.001 1.00 74.25 174 ALA A CA 1
ATOM 1346 C C . ALA A 1 174 ? 18.681 -14.377 0.727 1.00 74.25 174 ALA A C 1
ATOM 1348 O O . ALA A 1 174 ? 17.917 -15.007 1.469 1.00 74.25 174 ALA A O 1
ATOM 1349 N N . PRO A 1 175 ? 19.950 -14.773 0.527 1.00 66.19 175 PRO A N 1
ATOM 1350 C CA . PRO A 1 175 ? 20.527 -15.887 1.267 1.00 66.19 175 PRO A CA 1
ATOM 1351 C C . PRO A 1 175 ? 20.485 -15.580 2.769 1.00 66.19 175 PRO A C 1
ATOM 1353 O O . PRO A 1 175 ? 20.857 -14.486 3.196 1.00 66.19 175 PRO A O 1
ATOM 1356 N N . ARG A 1 176 ? 20.014 -16.537 3.582 1.00 61.28 176 ARG A N 1
ATOM 1357 C CA . ARG A 1 176 ? 20.070 -16.416 5.047 1.00 61.28 176 ARG A CA 1
ATOM 1358 C C . ARG A 1 176 ? 21.537 -16.309 5.448 1.00 61.28 176 ARG A C 1
ATOM 1360 O O . ARG A 1 176 ? 22.289 -17.259 5.255 1.00 61.28 176 ARG A O 1
ATOM 1367 N N . HIS A 1 177 ? 21.935 -15.183 6.029 1.00 53.34 177 HIS A N 1
ATOM 1368 C CA . HIS A 1 177 ? 23.173 -15.133 6.793 1.00 53.34 177 HIS A CA 1
ATOM 1369 C C . HIS A 1 177 ? 22.981 -15.981 8.051 1.00 53.34 177 HIS A C 1
ATOM 1371 O O . HIS A 1 177 ? 22.286 -15.583 8.986 1.00 53.34 177 HIS A O 1
ATOM 1377 N N . SER A 1 178 ? 23.540 -17.190 8.030 1.00 55.12 178 SER A N 1
ATOM 1378 C CA . SER A 1 178 ? 23.822 -17.967 9.232 1.00 55.12 178 SER A CA 1
ATOM 1379 C C . SER A 1 178 ? 24.788 -17.150 10.089 1.00 55.12 178 SER A C 1
ATOM 1381 O O . SER A 1 178 ? 25.902 -16.869 9.646 1.00 55.12 178 SER A O 1
ATOM 1383 N N . ARG A 1 179 ? 24.313 -16.704 11.253 1.00 48.16 179 ARG A N 1
ATOM 1384 C CA . ARG A 1 179 ? 25.180 -16.242 12.339 1.00 48.16 179 ARG A CA 1
ATOM 1385 C C . ARG A 1 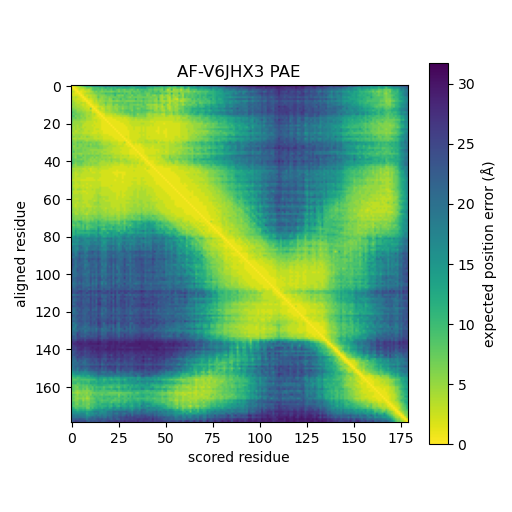179 ? 25.863 -17.436 12.985 1.00 48.16 179 ARG A C 1
ATOM 1387 O O . ARG A 1 179 ? 25.201 -18.497 13.040 1.00 48.16 179 ARG A O 1
#

pLDDT: mean 80.78, std 10.88, range [48.16, 93.5]

Solvent-accessible surface area (backbone atoms only — not comparable to full-atom values): 10495 Å² total; per-residue (Å²): 110,68,57,67,77,65,43,23,83,71,63,86,56,82,94,46,58,70,68,58,37,53,51,32,17,55,53,40,75,75,49,52,72,70,66,43,66,76,41,58,65,86,62,30,50,58,21,51,52,28,2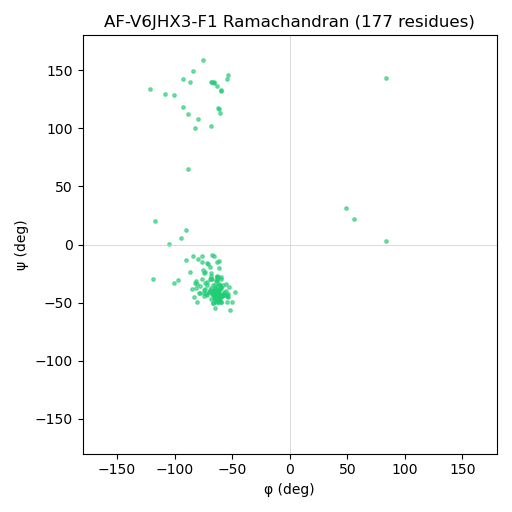8,43,32,48,49,39,49,56,52,48,52,50,52,51,50,52,50,51,52,53,50,54,55,40,50,52,52,43,63,63,50,44,60,57,60,47,50,61,47,48,50,59,49,50,57,48,51,52,49,46,67,64,46,51,61,59,74,68,34,86,87,55,56,76,85,48,47,64,59,52,50,42,70,74,65,33,64,67,56,53,49,54,58,55,68,56,61,80,70,68,78,69,94,61,81,57,58,66,55,52,47,55,67,40,45,69,58,48,65,73,47,47,66,61,50,59,72,71,51,87,84,76,82,78,81,81,80,82,125

Secondary structure (DSSP, 8-state):
-HHHHTTGGG---TTS-HHHHHHHHHHHHHS-HHHHHTS-HHHHHHHHHHHHHHHHHHHHHHHHHHHHHHHHHHHHHHHHHHHHHHHHHHHHHHHHHHHHHHHHHHHH-TTS-HHHHHHHHHHHH-HHHHHHHHHGGG-PPPTTTTHHHHHHHHHHHHHHHHHHHHHH----PPPP---

Mean predicted aligned error: 12.79 Å

Foldseek 3Di:
DVLVVVVLQVDDPVVDDPVRLVVLLVVLVPDDPVRLVPDDPVSNVSSVSSVSNVVLVVVLVVLVVVLVVLLVVLLVVLVVVLVVVLVVVVVLVVLVVVLCVVLVVLVPDPVDPPVCSVVVSCVVQNPVSVVVNVVCPVCDDDPPSCPVVSCVRSVVVCVVCVVVSVVVDDDDDDDDPDD